Protein AF-A0A956GT92-F1 (afdb_monomer)

Mean predicted aligned error: 16.81 Å

Structure (mmCIF, N/CA/C/O backbone):
data_AF-A0A956GT92-F1
#
_entry.id   AF-A0A956GT92-F1
#
loop_
_atom_site.group_PDB
_atom_site.id
_atom_site.type_symbol
_atom_site.label_atom_id
_atom_site.label_alt_id
_atom_site.label_comp_id
_atom_site.label_asym_id
_atom_site.label_entity_id
_atom_site.label_seq_id
_atom_site.pdbx_PDB_ins_code
_atom_site.Cartn_x
_atom_site.Cartn_y
_atom_site.Cartn_z
_atom_site.occupancy
_atom_site.B_iso_or_equiv
_atom_site.auth_seq_id
_atom_site.auth_comp_id
_atom_site.auth_asym_id
_atom_site.auth_atom_id
_atom_site.pdbx_PDB_model_num
ATOM 1 N N . MET A 1 1 ? 38.260 58.188 -29.000 1.00 49.34 1 MET A N 1
ATOM 2 C CA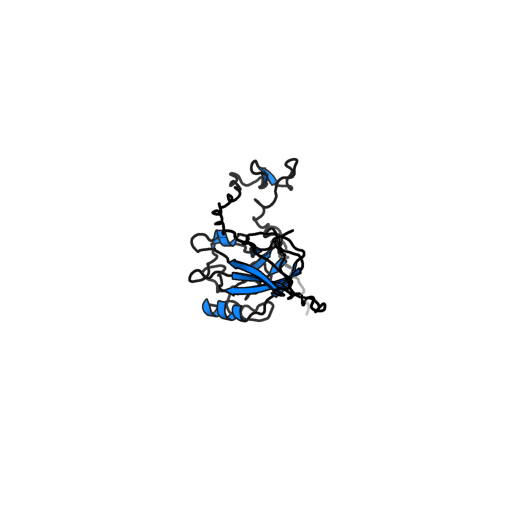 . MET A 1 1 ? 37.617 56.920 -29.405 1.00 49.34 1 MET A CA 1
ATOM 3 C C . MET A 1 1 ? 36.694 56.527 -28.249 1.00 49.34 1 MET A C 1
ATOM 5 O O . MET A 1 1 ? 37.193 55.988 -27.280 1.00 49.34 1 MET A O 1
ATOM 9 N N . ALA A 1 2 ? 35.447 57.001 -28.102 1.00 41.78 2 ALA A N 1
ATOM 10 C CA . ALA A 1 2 ? 34.285 56.899 -29.006 1.00 41.78 2 ALA A CA 1
ATOM 11 C C . ALA A 1 2 ? 34.181 55.478 -29.581 1.00 41.78 2 ALA A C 1
ATOM 13 O O . ALA A 1 2 ? 35.154 55.034 -30.171 1.00 41.78 2 ALA A O 1
ATOM 14 N N . LEU A 1 3 ? 33.099 54.709 -29.526 1.00 41.62 3 LEU A N 1
ATOM 15 C CA . LEU A 1 3 ? 31.710 54.822 -29.075 1.00 41.62 3 LEU A CA 1
ATOM 16 C C . LEU A 1 3 ? 31.140 53.446 -29.498 1.00 41.62 3 LEU A C 1
ATOM 18 O O . LEU A 1 3 ? 31.390 53.080 -30.638 1.00 41.62 3 LEU A O 1
ATOM 22 N N . LEU A 1 4 ? 30.435 52.684 -28.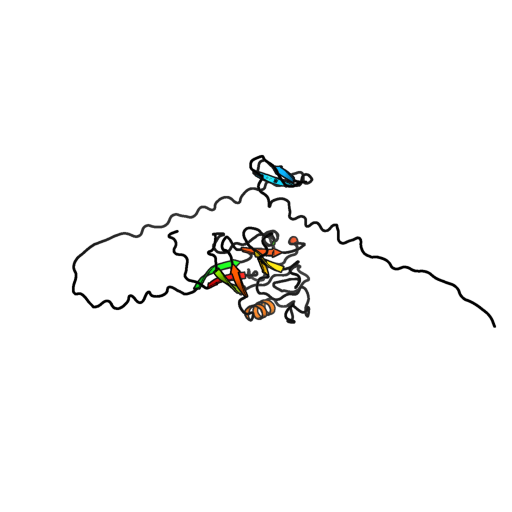656 1.00 48.94 4 LEU A N 1
ATOM 23 C CA . LEU A 1 4 ? 29.204 51.965 -29.043 1.00 48.94 4 LEU A CA 1
ATOM 24 C C . LEU A 1 4 ? 28.634 51.189 -27.844 1.00 48.94 4 LEU A C 1
ATOM 26 O O . LEU A 1 4 ? 29.134 50.152 -27.420 1.00 48.94 4 LEU A O 1
ATOM 30 N N . ARG A 1 5 ? 27.556 51.762 -27.311 1.00 53.00 5 ARG A N 1
ATOM 31 C CA . ARG A 1 5 ? 26.456 51.075 -26.633 1.00 53.00 5 ARG A CA 1
ATOM 32 C C . ARG A 1 5 ? 25.574 50.387 -27.689 1.00 53.00 5 ARG A C 1
ATOM 34 O O . ARG A 1 5 ? 25.627 50.810 -28.837 1.00 53.00 5 ARG A O 1
ATOM 41 N N . PHE A 1 6 ? 24.748 49.431 -27.256 1.00 42.53 6 PHE A N 1
ATOM 42 C CA . PHE A 1 6 ? 23.361 49.086 -27.664 1.00 42.53 6 PHE A CA 1
ATOM 43 C C . PHE A 1 6 ? 23.185 47.559 -27.508 1.00 42.53 6 PHE A C 1
ATOM 45 O O . PHE A 1 6 ? 23.895 46.789 -28.136 1.00 42.53 6 PHE A O 1
ATOM 52 N N . LEU A 1 7 ? 22.493 47.105 -26.456 1.00 46.88 7 LEU A N 1
ATOM 53 C CA . LEU A 1 7 ? 21.041 46.839 -26.371 1.00 46.88 7 LEU A CA 1
ATOM 54 C C . LEU A 1 7 ? 20.637 45.481 -26.977 1.00 46.88 7 LEU A C 1
ATOM 56 O O . LEU A 1 7 ? 20.847 45.232 -28.156 1.00 46.88 7 LEU A O 1
ATOM 60 N N . GLY A 1 8 ? 19.978 44.661 -26.158 1.00 38.28 8 GLY A N 1
ATOM 61 C CA . GLY A 1 8 ? 19.329 43.400 -26.532 1.00 38.28 8 GLY A CA 1
ATOM 62 C C . GLY A 1 8 ? 18.918 42.644 -25.264 1.00 38.28 8 GLY A C 1
ATOM 63 O O . GLY A 1 8 ? 19.676 41.818 -24.779 1.00 38.28 8 GLY A O 1
ATOM 64 N N . LEU A 1 9 ? 17.950 43.159 -24.496 1.00 42.44 9 LEU A N 1
ATOM 65 C CA . LEU A 1 9 ? 16.540 42.722 -24.505 1.00 42.44 9 LEU A CA 1
ATOM 66 C C . LEU A 1 9 ? 16.401 41.221 -24.164 1.00 42.44 9 LEU A C 1
ATOM 68 O O . LEU A 1 9 ? 16.609 40.361 -25.005 1.00 42.44 9 LEU A O 1
ATOM 72 N N . VAL A 1 10 ? 16.267 40.892 -22.876 1.00 46.81 10 VAL A N 1
ATOM 73 C CA . VAL A 1 10 ? 15.026 40.372 -22.255 1.00 46.81 10 VAL A CA 1
ATOM 74 C C . VAL A 1 10 ? 14.394 39.207 -23.023 1.00 46.81 10 VAL A C 1
ATOM 76 O O . VAL A 1 10 ? 13.657 39.402 -23.984 1.00 46.81 10 VAL A O 1
ATOM 79 N N . THR A 1 11 ? 14.565 37.994 -22.497 1.00 44.22 11 THR A N 1
ATOM 80 C CA . THR A 1 11 ? 13.515 36.967 -22.548 1.00 44.22 11 THR A CA 1
ATOM 81 C C . THR A 1 11 ? 13.597 36.125 -21.276 1.00 44.22 11 THR A C 1
ATOM 83 O O . THR A 1 11 ? 14.260 35.096 -21.219 1.00 44.22 11 THR A O 1
ATOM 86 N N . VAL A 1 12 ? 12.954 36.609 -20.211 1.00 42.12 12 VAL A N 1
ATOM 87 C CA . VAL A 1 12 ? 12.554 35.759 -19.085 1.00 42.12 12 VAL A CA 1
ATOM 88 C C . VAL A 1 12 ? 11.320 35.009 -19.575 1.00 42.12 12 VAL A C 1
ATOM 90 O O . VAL A 1 12 ? 10.230 35.575 -19.622 1.00 42.12 12 VAL A O 1
ATOM 93 N N . VAL A 1 13 ? 11.501 33.771 -20.033 1.00 42.59 13 VAL A N 1
ATOM 94 C CA . VAL A 1 13 ? 10.374 32.885 -20.335 1.00 42.59 13 VAL A CA 1
ATOM 95 C C . VAL A 1 13 ? 9.838 32.389 -18.999 1.00 42.59 13 VAL A C 1
ATOM 97 O O . VAL A 1 13 ? 10.418 31.519 -18.356 1.00 42.59 13 VAL A O 1
ATOM 100 N N . VAL A 1 14 ? 8.741 33.002 -18.566 1.00 42.03 14 VAL A N 1
ATOM 101 C CA . VAL A 1 14 ? 7.890 32.505 -17.489 1.00 42.03 14 VAL A CA 1
ATOM 102 C C . VAL A 1 14 ? 7.237 31.217 -17.994 1.00 42.03 14 VAL A C 1
ATOM 104 O O . VAL A 1 14 ? 6.245 31.258 -18.714 1.00 42.03 14 VAL A O 1
ATOM 107 N N . VAL A 1 15 ? 7.813 30.064 -17.652 1.00 41.41 15 VAL A N 1
ATOM 108 C CA . VAL A 1 15 ? 7.138 28.763 -17.775 1.00 41.41 15 VAL A CA 1
ATOM 109 C C . VAL A 1 15 ? 6.309 28.572 -16.506 1.00 41.41 15 VAL A C 1
ATOM 111 O O . VAL A 1 15 ? 6.694 27.861 -15.588 1.00 41.41 15 VAL A O 1
ATOM 114 N N . ALA A 1 16 ? 5.196 29.295 -16.422 1.00 43.09 16 ALA A N 1
ATOM 115 C CA . ALA A 1 16 ? 4.186 29.131 -15.382 1.00 43.09 16 ALA A CA 1
ATOM 116 C C . ALA A 1 16 ? 2.810 29.132 -16.058 1.00 43.09 16 ALA A C 1
ATOM 118 O O . ALA A 1 16 ? 2.103 30.131 -16.023 1.00 43.09 16 ALA A O 1
ATOM 119 N N . ALA A 1 17 ? 2.494 28.051 -16.780 1.00 43.28 17 ALA A N 1
ATOM 120 C CA . ALA A 1 17 ? 1.166 27.830 -17.367 1.00 43.28 17 ALA A CA 1
ATOM 121 C C . ALA A 1 17 ? 0.933 26.364 -17.795 1.00 43.28 17 ALA A C 1
ATOM 123 O O . ALA A 1 17 ? 0.349 26.116 -18.847 1.00 43.28 17 ALA A O 1
ATOM 124 N N . ALA A 1 18 ? 1.420 25.380 -17.028 1.00 40.19 18 ALA A N 1
ATOM 125 C CA . ALA A 1 18 ? 1.150 23.964 -17.324 1.00 40.19 18 ALA A CA 1
ATOM 126 C C . ALA A 1 18 ? 0.836 23.090 -16.094 1.00 40.19 18 ALA A C 1
ATOM 128 O O . ALA A 1 18 ? 0.723 21.880 -16.245 1.00 40.19 18 ALA A O 1
ATOM 129 N N . CYS A 1 19 ? 0.651 23.673 -14.902 1.00 37.44 19 CYS A N 1
ATOM 130 C CA . CYS A 1 19 ? 0.293 22.909 -13.697 1.00 37.44 19 CYS A CA 1
ATOM 131 C C . CYS A 1 19 ? -1.205 22.943 -13.338 1.00 37.44 19 CYS A C 1
ATOM 133 O O . CYS A 1 19 ? -1.583 22.309 -12.364 1.00 37.44 19 CYS A O 1
ATOM 135 N N . ASP A 1 20 ? -2.063 23.615 -14.115 1.00 34.94 20 ASP A N 1
ATOM 136 C CA . ASP A 1 20 ? -3.480 23.815 -13.747 1.00 34.94 20 ASP A CA 1
ATOM 137 C C . ASP A 1 20 ? -4.467 22.848 -14.433 1.00 34.94 20 ASP A C 1
ATOM 139 O O . ASP A 1 20 ? -5.668 23.100 -14.423 1.00 34.94 20 ASP A O 1
ATOM 143 N N . ARG A 1 21 ? -4.008 21.764 -15.082 1.00 38.72 21 ARG A N 1
ATOM 144 C CA . ARG A 1 21 ? -4.911 20.827 -15.798 1.00 38.72 21 ARG A CA 1
ATOM 145 C C . ARG A 1 21 ? -4.549 19.341 -15.717 1.00 38.72 21 ARG A C 1
ATOM 147 O O . ARG A 1 21 ? -4.897 18.581 -16.614 1.00 38.72 21 ARG A O 1
ATOM 154 N N . LEU A 1 22 ? -3.879 18.908 -14.654 1.00 37.25 22 LEU A N 1
ATOM 155 C CA . LEU A 1 22 ? -4.016 17.515 -14.221 1.00 37.25 22 LEU A CA 1
ATOM 156 C C . LEU A 1 22 ? -5.032 17.488 -13.081 1.00 37.25 22 LEU A C 1
ATOM 158 O O . LEU A 1 22 ? -4.670 17.401 -11.912 1.00 37.25 22 LEU A O 1
ATOM 162 N N . GLU A 1 23 ? -6.309 17.620 -13.429 1.00 40.50 23 GLU A N 1
ATOM 163 C CA . GLU A 1 23 ? -7.370 17.136 -12.551 1.00 40.50 23 GLU A CA 1
ATOM 164 C C . GLU A 1 23 ? -7.332 15.602 -12.641 1.00 40.50 23 GLU A C 1
ATOM 166 O O . GLU A 1 23 ? -7.471 15.059 -13.741 1.00 40.50 23 GLU A O 1
ATOM 171 N N . PRO A 1 24 ? -7.042 14.880 -11.546 1.00 39.06 24 PRO A N 1
ATOM 172 C CA . PRO A 1 24 ? -7.040 13.426 -11.572 1.00 39.06 24 PRO A CA 1
ATOM 173 C C . PRO A 1 24 ? -8.446 12.917 -11.913 1.00 39.06 24 PRO A C 1
ATOM 175 O O . PRO A 1 24 ? -9.420 13.256 -11.245 1.00 39.06 24 PRO A O 1
ATOM 178 N N . SER A 1 25 ? -8.550 12.059 -12.926 1.00 39.66 25 SER A N 1
ATOM 179 C CA . SER A 1 25 ? -9.796 11.466 -13.436 1.00 39.66 25 SER A CA 1
ATOM 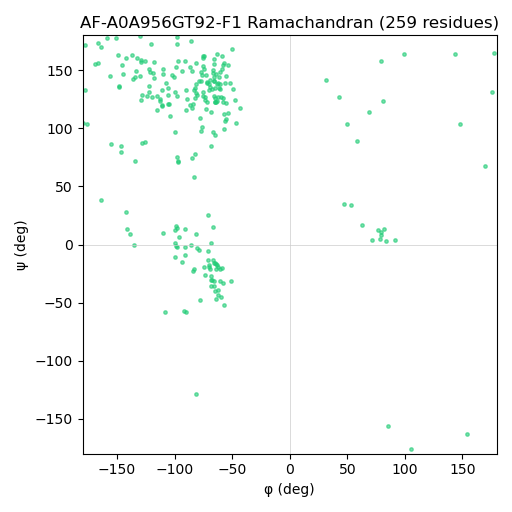180 C C . SER A 1 25 ? -10.433 10.420 -12.501 1.00 39.66 25 SER A C 1
ATOM 182 O O . SER A 1 25 ? -11.143 9.532 -12.957 1.00 39.66 25 SER A O 1
ATOM 184 N N . TYR A 1 26 ? -10.191 10.485 -11.188 1.00 46.38 26 TYR A N 1
ATOM 185 C CA . TYR A 1 26 ? -10.632 9.469 -10.219 1.00 46.38 26 TYR A CA 1
ATOM 186 C C . TYR A 1 26 ? -11.914 9.839 -9.454 1.00 46.38 26 TYR A C 1
ATOM 188 O O . TYR A 1 26 ? -12.226 9.227 -8.435 1.00 46.38 26 TYR A O 1
ATOM 196 N N . HIS A 1 27 ? -12.681 10.825 -9.924 1.00 45.53 27 HIS A N 1
ATOM 197 C CA . HIS A 1 27 ? -13.848 11.331 -9.194 1.00 45.53 27 HIS A CA 1
ATOM 198 C C . HIS A 1 27 ? -15.193 10.653 -9.510 1.00 45.53 27 HIS A C 1
ATOM 200 O O . HIS A 1 27 ? -16.188 10.993 -8.876 1.00 45.53 27 HIS A O 1
ATOM 206 N N . ALA A 1 28 ? -15.266 9.693 -10.433 1.00 50.50 28 ALA A N 1
ATOM 207 C CA . ALA A 1 28 ? -16.562 9.275 -10.974 1.00 50.50 28 ALA A CA 1
ATOM 208 C C . ALA A 1 28 ? -17.488 8.500 -10.006 1.00 50.50 28 ALA A C 1
ATOM 210 O O . ALA A 1 28 ? -18.677 8.422 -10.291 1.00 50.50 28 ALA A O 1
ATOM 211 N N . CYS A 1 29 ? -16.997 7.938 -8.884 1.00 54.47 29 CYS A N 1
ATOM 212 C CA . CYS A 1 29 ? -17.795 6.960 -8.113 1.00 54.47 29 CYS A CA 1
ATOM 213 C C . CYS A 1 29 ? -17.702 7.044 -6.574 1.00 54.47 29 CYS A C 1
ATOM 215 O O . CYS A 1 29 ? -18.087 6.095 -5.894 1.00 54.47 29 CYS A O 1
ATOM 217 N N . ALA A 1 30 ? -17.160 8.116 -5.984 1.00 58.25 30 ALA A N 1
ATOM 218 C CA . ALA A 1 30 ? -16.866 8.133 -4.538 1.00 58.25 30 ALA A CA 1
ATOM 219 C C . ALA A 1 30 ? -17.973 8.735 -3.649 1.00 58.25 30 ALA A C 1
ATOM 221 O O . ALA A 1 30 ? -17.930 8.570 -2.430 1.00 58.25 30 ALA A O 1
ATOM 222 N N . VAL A 1 31 ? -18.947 9.453 -4.221 1.00 74.50 31 VAL A N 1
ATOM 223 C CA . VAL A 1 31 ? -19.913 10.248 -3.444 1.00 74.50 31 VAL A CA 1
ATOM 224 C C . VAL A 1 31 ? -21.323 9.699 -3.626 1.00 74.50 31 VAL A C 1
ATOM 226 O O . VAL A 1 31 ? -21.869 9.718 -4.728 1.00 74.50 31 VAL A O 1
ATOM 229 N N . ALA A 1 32 ? -21.912 9.208 -2.534 1.00 80.81 32 ALA A N 1
ATOM 230 C CA . ALA A 1 32 ? -23.329 8.865 -2.486 1.00 80.81 32 ALA A CA 1
ATOM 231 C C . ALA A 1 32 ? -24.178 10.133 -2.626 1.00 80.81 32 ALA A C 1
ATOM 233 O O . ALA A 1 32 ? -23.816 11.192 -2.103 1.00 80.81 32 ALA A O 1
ATOM 234 N N . CYS A 1 33 ? -25.320 10.025 -3.297 1.00 85.50 33 CYS A N 1
ATOM 235 C CA . CYS A 1 33 ? -26.233 11.150 -3.417 1.00 85.50 33 CYS A CA 1
ATOM 236 C C . CYS A 1 33 ? -26.733 11.601 -2.042 1.00 85.50 33 CYS A C 1
ATOM 238 O O . CYS A 1 33 ? -27.007 10.785 -1.155 1.00 85.50 33 CYS A O 1
ATOM 240 N N . ALA A 1 34 ? -26.913 12.910 -1.874 1.00 83.81 34 ALA A N 1
ATOM 241 C CA . ALA A 1 34 ? -27.637 13.426 -0.723 1.00 83.81 34 ALA A CA 1
ATOM 242 C C . ALA A 1 34 ? -29.103 12.947 -0.741 1.00 83.81 34 ALA A C 1
ATOM 244 O O . ALA A 1 34 ? -29.624 12.495 -1.761 1.00 83.81 34 ALA A O 1
ATOM 245 N N . ALA A 1 35 ? -29.794 13.059 0.397 1.00 82.69 35 ALA A N 1
ATOM 246 C CA . ALA A 1 35 ? -31.173 12.578 0.547 1.00 82.69 35 ALA A CA 1
ATOM 247 C C . ALA A 1 35 ? -32.183 13.250 -0.410 1.00 82.69 35 ALA A C 1
ATOM 249 O O . ALA A 1 35 ? -33.254 12.703 -0.662 1.00 82.69 35 ALA A O 1
ATOM 250 N N . ASP A 1 36 ? -31.853 14.428 -0.934 1.00 87.56 36 ASP A N 1
ATOM 251 C CA . ASP A 1 36 ? -32.606 15.178 -1.942 1.00 87.56 36 ASP A CA 1
ATOM 252 C C . ASP A 1 36 ? -32.102 14.947 -3.381 1.00 87.56 36 ASP A C 1
ATOM 254 O O . ASP A 1 36 ? -32.583 15.590 -4.313 1.00 87.56 36 ASP A O 1
ATOM 258 N N . GLY A 1 37 ? -31.153 14.027 -3.575 1.00 85.69 37 GLY A N 1
ATOM 259 C CA . GLY A 1 37 ? -30.520 13.741 -4.862 1.00 85.69 37 GLY A CA 1
ATOM 260 C C . GLY A 1 37 ? -29.431 14.741 -5.258 1.00 85.69 37 GLY A C 1
ATOM 261 O O . GLY A 1 37 ? -28.996 14.726 -6.409 1.00 85.69 37 GLY A O 1
ATOM 262 N N . ALA A 1 38 ? -28.996 15.622 -4.349 1.00 85.62 38 ALA A N 1
ATOM 263 C CA . ALA A 1 38 ? -27.941 16.583 -4.646 1.00 85.62 38 ALA A CA 1
ATOM 264 C C . ALA A 1 38 ? -26.555 15.920 -4.726 1.00 85.62 38 ALA A C 1
ATOM 266 O O . ALA A 1 38 ? -26.234 14.994 -3.976 1.00 85.62 38 ALA A O 1
ATOM 267 N N . CYS A 1 39 ? -25.730 16.457 -5.622 1.00 84.06 39 CYS A N 1
ATOM 268 C CA . CYS A 1 39 ? -24.334 16.096 -5.836 1.00 84.06 39 CYS A CA 1
ATOM 269 C C . CYS A 1 39 ? -23.478 17.372 -5.907 1.00 84.06 39 CYS A C 1
ATOM 271 O O . CYS A 1 39 ? -24.031 18.451 -6.141 1.00 84.06 39 CYS A O 1
ATOM 273 N N . PRO A 1 40 ? -22.149 17.281 -5.706 1.00 82.06 40 PRO A N 1
ATOM 274 C CA . PRO A 1 40 ? -21.235 18.386 -5.985 1.00 82.06 40 PRO A CA 1
ATOM 275 C C . PRO A 1 40 ? -21.387 18.911 -7.419 1.00 82.06 40 PRO A C 1
ATOM 277 O O . PRO A 1 40 ? -21.790 18.170 -8.318 1.00 82.06 40 PRO A O 1
ATOM 280 N N . ASP A 1 41 ? -21.040 20.181 -7.635 1.00 74.88 41 ASP A N 1
ATOM 281 C CA . ASP A 1 41 ? -21.077 20.799 -8.963 1.00 74.88 41 ASP A CA 1
ATOM 282 C C . ASP A 1 41 ? -20.300 19.943 -9.983 1.00 74.88 41 ASP A C 1
ATOM 284 O O . ASP A 1 41 ? -19.221 19.446 -9.666 1.00 74.88 41 ASP A O 1
ATOM 288 N N . GLN A 1 42 ? -20.842 19.810 -11.203 1.00 73.00 42 GLN A N 1
ATOM 289 C CA . GLN A 1 42 ? -20.360 18.942 -12.304 1.00 73.00 42 GLN A CA 1
ATOM 290 C C . GLN A 1 42 ? -20.716 17.446 -12.192 1.00 73.00 42 GLN A C 1
ATOM 292 O O . GLN A 1 42 ? -20.329 16.660 -13.059 1.00 73.00 42 GLN A O 1
ATOM 297 N N . TYR A 1 43 ? -21.502 17.053 -11.183 1.00 77.56 43 TYR A N 1
ATOM 298 C CA . TYR A 1 43 ? -21.989 15.682 -11.024 1.00 77.56 43 TYR A CA 1
ATOM 299 C C . TYR A 1 43 ? -23.519 15.618 -10.984 1.00 77.56 43 TYR A C 1
ATOM 301 O O . TYR A 1 43 ? -24.197 16.536 -10.519 1.00 77.56 43 TYR A O 1
ATOM 309 N N . ARG A 1 44 ? -24.077 14.491 -11.429 1.00 84.06 44 ARG A N 1
ATOM 310 C CA . ARG A 1 44 ? -25.502 14.159 -11.326 1.00 84.06 44 ARG A CA 1
ATOM 311 C C . ARG A 1 44 ? -25.704 12.863 -10.572 1.00 84.06 44 ARG A C 1
ATOM 313 O O . ARG A 1 44 ? -25.026 11.875 -10.836 1.00 84.06 44 ARG A O 1
ATOM 320 N N . CYS A 1 45 ? -26.688 12.867 -9.681 1.00 83.56 45 CYS A N 1
ATOM 321 C CA . CYS A 1 45 ? -27.140 11.645 -9.040 1.00 83.56 45 CYS A CA 1
ATOM 322 C C . CYS A 1 45 ? -27.749 10.711 -10.092 1.00 83.56 45 CYS A C 1
ATOM 324 O O . CYS A 1 45 ? -28.634 11.125 -10.846 1.00 83.56 45 CYS A O 1
ATOM 326 N N . SER A 1 46 ? -27.255 9.479 -10.150 1.00 82.69 46 SER A N 1
ATOM 327 C CA . SER A 1 46 ? -27.781 8.417 -11.007 1.00 82.69 46 SER A CA 1
ATOM 328 C C . SER A 1 46 ? -28.713 7.491 -10.221 1.00 82.69 46 SER A C 1
ATOM 330 O O . SER A 1 46 ? -28.828 7.573 -8.996 1.00 82.69 46 SER A O 1
ATOM 332 N N . ASP A 1 47 ? -29.378 6.582 -10.932 1.00 80.88 47 ASP A N 1
ATOM 333 C CA . ASP A 1 47 ? -30.333 5.623 -10.366 1.00 80.88 47 ASP A CA 1
ATOM 334 C C . ASP A 1 47 ? -29.672 4.600 -9.420 1.00 80.88 47 ASP A C 1
ATOM 336 O O . ASP A 1 47 ? -30.364 3.934 -8.649 1.00 80.88 47 ASP A O 1
ATOM 340 N N . ASP A 1 48 ? -28.341 4.474 -9.455 1.00 75.19 48 ASP A N 1
ATOM 341 C CA . ASP A 1 48 ? -27.563 3.641 -8.530 1.00 75.19 48 ASP A CA 1
ATOM 342 C C . ASP A 1 48 ? -27.303 4.310 -7.167 1.00 75.19 48 ASP A C 1
ATOM 344 O O . ASP A 1 48 ? -26.755 3.674 -6.268 1.00 75.19 48 ASP A O 1
ATOM 348 N N . GLY A 1 49 ? -27.746 5.558 -6.981 1.00 82.00 49 GLY A N 1
ATOM 349 C CA . GLY A 1 49 ? -27.600 6.295 -5.726 1.00 82.00 49 GLY A CA 1
ATOM 350 C C . GLY A 1 49 ? -26.234 6.957 -5.542 1.00 82.00 49 GLY A C 1
ATOM 351 O O . GLY A 1 49 ? -25.933 7.419 -4.438 1.00 82.00 49 GLY A O 1
ATOM 352 N N . PHE A 1 50 ? -25.427 7.043 -6.604 1.00 82.62 50 PHE A N 1
ATOM 353 C CA . PHE A 1 50 ? -24.126 7.711 -6.601 1.00 82.62 50 PHE A CA 1
AT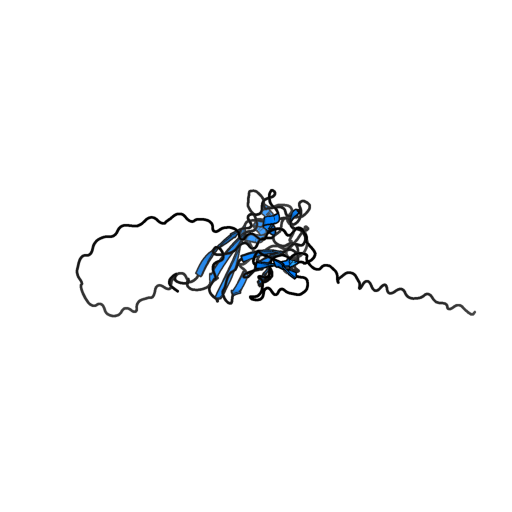OM 354 C C . PHE A 1 50 ? -24.081 8.891 -7.581 1.00 82.62 50 PHE A C 1
ATOM 356 O O . PHE A 1 50 ? -24.880 8.993 -8.513 1.00 82.62 50 PHE A O 1
ATOM 363 N N . CYS A 1 51 ? -23.162 9.822 -7.332 1.00 82.69 51 CYS A N 1
ATOM 364 C CA . CYS A 1 51 ? -22.926 11.004 -8.154 1.00 82.69 51 CYS A CA 1
ATOM 365 C C . CYS A 1 51 ? -21.945 10.697 -9.295 1.00 82.69 51 CYS A C 1
ATOM 367 O O . CYS A 1 51 ? -20.794 10.368 -9.025 1.00 82.69 51 CYS A O 1
ATOM 369 N N . HIS A 1 52 ? -22.374 10.876 -10.548 1.00 80.12 52 HIS A N 1
ATOM 370 C CA . HIS A 1 52 ? -21.580 10.635 -11.764 1.00 80.12 52 HIS A CA 1
ATOM 371 C C . HIS A 1 52 ? -21.240 11.948 -12.464 1.00 80.12 52 HIS A C 1
ATOM 373 O O . HIS A 1 52 ? -22.054 12.870 -12.449 1.00 80.12 52 HIS A O 1
ATOM 379 N N . ALA A 1 53 ? -20.070 12.038 -13.097 1.00 76.19 53 ALA A N 1
ATOM 380 C CA . ALA A 1 53 ? -19.695 13.220 -13.875 1.00 76.19 53 ALA A CA 1
ATOM 381 C C . ALA A 1 53 ? -20.660 13.419 -15.062 1.00 76.19 53 ALA A C 1
ATOM 383 O O . ALA A 1 53 ? -21.029 12.455 -15.733 1.00 76.19 53 ALA A O 1
ATOM 384 N N . GLU A 1 54 ? -21.070 14.663 -15.336 1.00 68.56 54 GLU A N 1
ATOM 385 C CA . GLU A 1 54 ? -22.051 14.973 -16.397 1.00 68.56 54 GLU A CA 1
ATOM 386 C C . GLU A 1 54 ? -21.583 14.590 -17.819 1.00 68.56 54 GLU A C 1
ATOM 388 O O . GLU A 1 54 ? -22.413 14.420 -18.718 1.00 68.56 54 GLU A O 1
ATOM 393 N N . ASP A 1 55 ? -20.272 14.420 -18.011 1.00 65.56 55 ASP A N 1
ATOM 394 C CA . ASP A 1 55 ? -19.627 14.376 -19.326 1.00 65.56 55 ASP A CA 1
ATOM 395 C C . ASP A 1 55 ? -19.331 12.949 -19.833 1.00 65.56 55 ASP A C 1
ATOM 397 O O . ASP A 1 55 ? -18.993 12.765 -21.006 1.00 65.56 55 ASP A O 1
ATOM 401 N N . GLU A 1 56 ? -19.475 11.922 -18.988 1.00 54.97 56 GLU A N 1
ATOM 402 C CA . GLU A 1 56 ? -19.220 10.523 -19.351 1.00 54.97 56 GLU A CA 1
ATOM 403 C C . GLU A 1 56 ? -20.528 9.789 -19.669 1.00 54.97 56 GLU A C 1
ATOM 405 O O . GLU A 1 56 ? -21.235 9.284 -18.799 1.00 54.97 56 GLU A O 1
ATOM 410 N N . TYR A 1 57 ? -20.852 9.705 -20.962 1.00 38.69 57 TYR A N 1
ATOM 411 C CA . TYR A 1 57 ? -21.898 8.814 -21.464 1.00 38.69 57 TYR A CA 1
ATOM 412 C C . TYR A 1 57 ? -21.324 7.842 -22.508 1.00 38.69 57 TYR A C 1
ATOM 414 O O . TYR A 1 57 ? -20.682 8.292 -23.462 1.00 38.69 57 TYR A O 1
ATOM 422 N N . PRO A 1 58 ? -21.598 6.525 -22.403 1.00 49.38 58 PRO A N 1
ATOM 423 C CA . PRO A 1 58 ? -22.485 5.879 -21.433 1.00 49.38 58 PRO A CA 1
ATOM 424 C C . PRO A 1 58 ? -21.828 5.636 -20.064 1.00 49.38 58 PRO A C 1
ATOM 426 O O . PRO A 1 58 ? -20.696 5.168 -19.985 1.00 49.38 58 PRO A O 1
ATOM 429 N N . VAL A 1 59 ? -22.593 5.902 -19.004 1.00 54.03 59 VAL A N 1
ATOM 430 C CA . VAL A 1 59 ? -22.226 5.665 -17.600 1.00 54.03 59 VAL A CA 1
ATOM 431 C C . VAL A 1 59 ? -22.021 4.169 -17.344 1.00 54.03 59 VAL A C 1
ATOM 433 O O . VAL A 1 59 ? -22.919 3.359 -17.594 1.00 54.03 59 VAL A O 1
ATOM 436 N N . ALA A 1 60 ? -20.847 3.785 -16.843 1.00 54.25 60 ALA A N 1
ATOM 437 C CA . ALA A 1 60 ? -20.626 2.441 -16.323 1.00 54.25 60 ALA A CA 1
ATOM 438 C C . ALA A 1 60 ? -21.382 2.296 -14.989 1.00 54.25 60 ALA A C 1
ATOM 440 O O . ALA A 1 60 ? -21.177 3.073 -14.063 1.00 54.25 60 ALA A O 1
ATOM 441 N N . SER A 1 61 ? -22.288 1.316 -14.902 1.00 53.16 61 SER A N 1
ATOM 442 C CA . SER A 1 61 ? -23.065 1.033 -13.688 1.00 53.16 61 SER A CA 1
ATOM 443 C C . SER A 1 61 ? -22.139 0.740 -12.505 1.00 53.16 61 SER A C 1
ATOM 445 O O . SER A 1 61 ? -21.345 -0.202 -12.552 1.00 53.16 61 SER A O 1
ATOM 447 N N . CYS A 1 62 ? -22.284 1.514 -11.428 1.00 55.06 62 CYS A N 1
ATOM 448 C CA . CYS A 1 62 ? -21.622 1.256 -10.157 1.00 55.06 62 CYS A CA 1
ATOM 449 C C . CYS A 1 62 ? -22.439 0.217 -9.381 1.00 55.06 62 CYS A C 1
ATOM 451 O O . CYS A 1 62 ? -23.230 0.542 -8.500 1.00 55.06 62 CYS A O 1
ATOM 453 N N . ALA A 1 63 ? -22.314 -1.057 -9.754 1.00 45.81 63 ALA A N 1
ATOM 454 C CA . ALA A 1 63 ? -22.944 -2.133 -9.000 1.00 45.81 63 ALA A CA 1
ATOM 455 C C . ALA A 1 63 ? -22.150 -2.385 -7.702 1.00 45.81 63 ALA A C 1
ATOM 457 O O . ALA A 1 63 ? -20.938 -2.608 -7.779 1.00 45.81 63 ALA A O 1
ATOM 458 N N . PRO A 1 64 ? -22.785 -2.401 -6.515 1.00 43.53 64 PRO A N 1
ATOM 459 C CA . PRO A 1 64 ? -22.124 -2.904 -5.319 1.00 43.53 64 PRO A CA 1
ATOM 460 C C . PRO A 1 64 ? -21.754 -4.376 -5.541 1.00 43.53 64 PRO A C 1
ATOM 462 O O . PRO A 1 64 ? -22.570 -5.161 -6.034 1.00 43.53 64 PRO A O 1
ATOM 465 N N . ALA A 1 65 ? -20.524 -4.756 -5.186 1.00 45.25 65 ALA A N 1
ATOM 466 C CA . ALA A 1 65 ? -20.130 -6.159 -5.138 1.00 45.25 65 ALA A CA 1
ATOM 467 C C . ALA A 1 65 ? -21.116 -6.903 -4.221 1.00 45.25 65 ALA A C 1
ATOM 469 O O . ALA A 1 65 ? -21.331 -6.502 -3.075 1.00 45.25 65 ALA A O 1
ATOM 470 N N . GLY A 1 66 ? -21.792 -7.921 -4.759 1.00 33.56 66 GLY A N 1
ATOM 471 C CA . GLY A 1 66 ? -22.823 -8.661 -4.033 1.00 33.56 66 GLY A CA 1
ATOM 472 C C . GLY A 1 66 ? -22.275 -9.293 -2.745 1.00 33.56 66 GLY A C 1
ATOM 473 O O . GLY A 1 66 ? -21.090 -9.619 -2.689 1.00 33.56 66 GLY A O 1
ATOM 474 N N . PRO A 1 67 ? -23.111 -9.474 -1.707 1.00 36.97 67 PRO A N 1
ATOM 475 C CA . PRO A 1 67 ? -22.673 -10.098 -0.466 1.00 36.97 67 PRO A CA 1
ATOM 476 C C . PRO A 1 67 ? -22.290 -11.559 -0.722 1.00 36.97 67 PRO A C 1
ATOM 478 O O . PRO A 1 67 ? -23.105 -12.346 -1.208 1.00 36.97 67 PRO A O 1
ATOM 481 N N . ASP A 1 68 ? -21.048 -11.909 -0.392 1.00 37.31 68 ASP A N 1
ATOM 482 C CA . ASP A 1 68 ? -20.543 -13.273 -0.503 1.00 37.31 68 ASP A CA 1
ATOM 483 C C . ASP A 1 68 ? -21.156 -1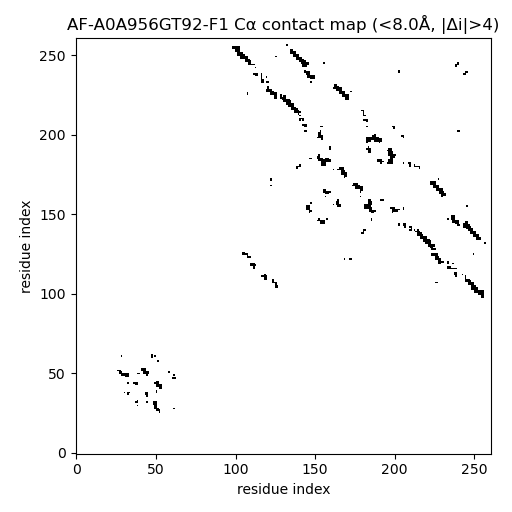4.136 0.613 1.00 37.31 68 ASP A C 1
ATOM 485 O O . ASP A 1 68 ? -21.148 -13.776 1.794 1.00 37.31 68 ASP A O 1
ATOM 489 N N . ALA A 1 69 ? -21.762 -15.258 0.228 1.00 36.03 69 ALA A N 1
ATOM 490 C CA . ALA A 1 69 ? -22.495 -16.133 1.131 1.00 36.03 69 ALA A CA 1
ATOM 491 C C . ALA A 1 69 ? -21.527 -17.001 1.953 1.00 36.03 69 ALA A C 1
ATOM 493 O O . ALA A 1 69 ? -20.924 -17.939 1.429 1.00 36.03 69 ALA A O 1
ATOM 494 N N . ALA A 1 70 ? -21.407 -16.727 3.253 1.00 38.78 70 ALA A N 1
ATOM 495 C CA . ALA A 1 70 ? -20.702 -17.604 4.186 1.00 38.78 70 ALA A CA 1
ATOM 496 C C . ALA A 1 70 ? -21.512 -18.895 4.464 1.00 38.78 70 ALA A C 1
ATOM 498 O O . ALA A 1 70 ? -22.739 -18.827 4.599 1.00 38.78 70 ALA A O 1
ATOM 499 N N . PRO A 1 71 ? -20.873 -20.079 4.561 1.00 38.00 71 PRO A N 1
ATOM 500 C CA . PRO A 1 71 ? -21.544 -21.309 4.979 1.00 38.00 71 PRO A CA 1
ATOM 501 C C . PRO A 1 71 ? -21.798 -21.324 6.503 1.00 38.00 71 PRO A C 1
ATOM 503 O O . PRO A 1 71 ? -21.054 -20.684 7.242 1.00 38.00 71 PRO A O 1
ATOM 506 N N . PRO A 1 72 ? -22.828 -22.048 6.987 1.00 42.25 72 PRO A N 1
ATOM 507 C CA . PRO A 1 72 ? -23.220 -22.037 8.395 1.00 42.25 72 PRO A CA 1
ATOM 508 C C . PRO A 1 72 ? -22.291 -22.882 9.280 1.00 42.25 72 PRO A C 1
ATOM 510 O O . PRO A 1 72 ? -21.885 -23.984 8.900 1.00 42.25 72 PRO A O 1
ATOM 513 N N . ASP A 1 73 ? -22.016 -22.365 10.478 1.00 40.44 73 ASP A N 1
ATOM 514 C CA . ASP A 1 73 ? -21.219 -23.007 11.523 1.00 40.44 73 ASP A CA 1
ATOM 515 C C . ASP A 1 73 ? -21.888 -24.273 12.083 1.00 40.44 73 ASP A C 1
ATOM 517 O O . ASP A 1 73 ? -23.103 -24.337 12.281 1.00 40.44 73 ASP A O 1
ATOM 521 N N . ALA A 1 74 ? -21.068 -25.292 12.351 1.00 39.09 74 ALA A N 1
ATOM 522 C CA . ALA A 1 74 ? -21.485 -26.547 12.962 1.00 39.09 74 ALA A CA 1
ATOM 523 C C . ALA A 1 74 ? -21.615 -26.407 14.490 1.00 39.09 74 ALA A C 1
ATOM 525 O O . ALA A 1 74 ? -20.689 -25.965 15.170 1.00 39.09 74 ALA A O 1
ATOM 526 N N . GLU A 1 75 ? -22.764 -26.832 15.014 1.00 47.00 75 GLU A N 1
ATOM 527 C CA . GLU A 1 75 ? -23.088 -26.900 16.440 1.00 47.00 75 GLU A CA 1
ATOM 528 C C . GLU A 1 75 ? -22.144 -27.857 17.190 1.00 47.00 75 GLU A C 1
ATOM 530 O O . GLU A 1 75 ? -21.896 -28.981 16.746 1.00 47.00 75 GLU A O 1
ATOM 535 N N . VAL A 1 76 ? -21.642 -27.431 18.356 1.00 47.25 76 VAL A N 1
ATOM 536 C CA . VAL A 1 76 ? -20.937 -28.308 19.302 1.00 47.25 76 VAL A CA 1
ATOM 537 C C . VAL A 1 76 ? -21.853 -28.606 20.486 1.00 47.25 76 VAL A C 1
ATOM 539 O O . VAL A 1 76 ? -22.313 -27.704 21.186 1.00 47.25 76 VAL A O 1
ATOM 542 N N . ASP A 1 77 ? -22.097 -29.903 20.663 1.00 40.72 77 ASP A N 1
ATOM 543 C CA . ASP A 1 77 ? -22.960 -30.539 21.653 1.00 40.72 77 ASP A CA 1
ATOM 544 C C . ASP A 1 77 ? -22.652 -30.184 23.117 1.00 40.72 77 ASP A C 1
ATOM 546 O O . ASP A 1 77 ? -21.506 -30.073 23.559 1.00 40.72 77 ASP A O 1
ATOM 550 N N . ALA A 1 78 ? -23.735 -30.115 23.890 1.00 46.84 78 ALA A N 1
ATOM 551 C CA . ALA A 1 78 ? -23.765 -29.953 25.336 1.00 46.84 78 ALA A CA 1
ATOM 552 C C . ALA A 1 78 ? -23.673 -31.293 26.099 1.00 46.84 78 ALA A C 1
ATOM 554 O O . ALA A 1 78 ? -24.184 -32.305 25.622 1.00 46.84 78 ALA A O 1
ATOM 555 N N . ALA A 1 79 ? -23.132 -31.241 27.334 1.00 42.97 79 ALA A N 1
ATOM 556 C CA . ALA A 1 79 ? -23.586 -31.900 28.592 1.00 42.97 79 ALA A CA 1
ATOM 557 C C . ALA A 1 79 ? -22.410 -32.382 29.489 1.00 42.97 79 ALA A C 1
ATOM 559 O O . ALA A 1 79 ? -21.322 -32.601 28.959 1.00 42.97 79 ALA A O 1
ATOM 560 N N . PRO A 1 80 ? -22.596 -32.702 30.801 1.00 50.75 80 PRO A N 1
ATOM 561 C CA . PRO A 1 80 ? -23.692 -32.417 31.757 1.00 50.75 80 PRO A CA 1
ATOM 562 C C . PRO A 1 80 ? -23.207 -31.816 33.121 1.00 50.75 80 PRO A C 1
ATOM 564 O O . PRO A 1 80 ? -22.005 -31.660 33.337 1.00 50.75 80 PRO A O 1
ATOM 567 N N . PRO A 1 81 ? -24.117 -31.505 34.081 1.00 61.72 81 PRO A N 1
ATOM 568 C CA . PRO A 1 81 ? -23.781 -30.885 35.369 1.00 61.72 81 PRO A CA 1
ATOM 569 C C . PRO A 1 81 ? -23.561 -31.899 36.510 1.00 61.72 81 PRO A C 1
ATOM 571 O O . PRO A 1 81 ? -24.231 -32.930 36.577 1.00 61.72 81 PRO A O 1
ATOM 574 N N . GLY A 1 82 ? -22.698 -31.561 37.477 1.00 39.56 82 GLY A N 1
ATOM 575 C CA . GLY A 1 82 ? -22.578 -32.321 38.728 1.00 39.56 82 GLY A CA 1
ATOM 576 C C . GLY A 1 82 ? -21.603 -31.740 39.763 1.00 39.56 82 GLY A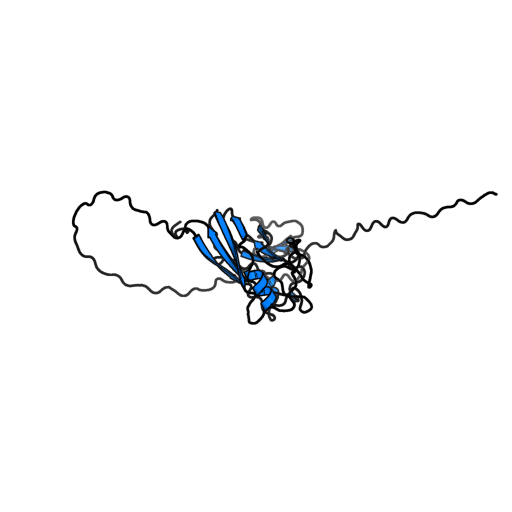 C 1
ATOM 577 O O . GLY A 1 82 ? -20.403 -31.897 39.596 1.00 39.56 82 GLY A O 1
ATOM 578 N N . ALA A 1 83 ? -22.172 -31.098 40.802 1.00 41.22 83 ALA A N 1
ATOM 579 C CA . ALA A 1 83 ? -21.864 -31.119 42.257 1.00 41.22 83 ALA A CA 1
ATOM 580 C C . ALA A 1 83 ? -20.401 -31.338 42.741 1.00 41.22 83 ALA A C 1
ATOM 582 O O . ALA A 1 83 ? -19.735 -32.246 42.274 1.00 41.22 83 ALA A O 1
ATOM 583 N N . ALA A 1 84 ? -19.834 -30.710 43.781 1.00 44.16 84 ALA A N 1
ATOM 584 C CA . ALA A 1 84 ? -20.224 -29.806 44.878 1.00 44.16 84 ALA A CA 1
ATOM 585 C C . ALA A 1 84 ? -18.901 -29.224 45.490 1.00 44.16 84 ALA A C 1
ATOM 587 O O . ALA A 1 84 ? -17.824 -29.668 45.085 1.00 44.16 84 ALA A O 1
ATOM 588 N N . PRO A 1 85 ? -18.923 -28.255 46.434 1.00 54.59 85 PRO A N 1
ATOM 589 C CA . PRO A 1 85 ? -17.771 -27.401 46.751 1.00 54.59 85 PRO A CA 1
ATOM 590 C C . PRO A 1 85 ? -16.870 -27.968 47.861 1.00 54.59 85 PRO A C 1
ATOM 592 O O . PRO A 1 85 ? -17.353 -28.702 48.728 1.00 54.59 85 PRO A O 1
ATOM 595 N N . PRO A 1 86 ? -15.598 -27.532 47.910 1.00 46.47 86 PRO A N 1
ATOM 596 C CA . PRO A 1 86 ? -15.025 -27.225 49.214 1.00 46.47 86 PRO A CA 1
ATOM 597 C C . PRO A 1 86 ? -14.209 -25.922 49.262 1.00 46.47 86 PRO A C 1
ATOM 599 O O . PRO A 1 86 ? -13.458 -25.577 48.356 1.00 46.47 86 PRO A O 1
ATOM 602 N N . ASP A 1 87 ? -14.376 -25.278 50.412 1.00 37.31 87 ASP A N 1
ATOM 603 C CA . ASP A 1 87 ? -13.405 -24.508 51.182 1.00 37.31 87 ASP A CA 1
ATOM 604 C C . ASP A 1 87 ? -12.868 -23.174 50.645 1.00 37.31 87 ASP A C 1
ATOM 606 O O . ASP A 1 87 ? -12.108 -23.056 49.688 1.00 37.31 87 ASP A O 1
ATOM 610 N N . ALA A 1 88 ? -13.252 -22.142 51.401 1.00 48.12 88 ALA A N 1
ATOM 611 C CA . ALA A 1 88 ? -12.777 -20.777 51.328 1.00 48.12 88 ALA A CA 1
ATOM 612 C C . ALA A 1 88 ? -11.249 -20.707 51.457 1.00 48.12 88 ALA A C 1
ATOM 614 O O . ALA A 1 88 ? -10.687 -20.851 52.546 1.00 48.12 88 ALA A O 1
ATOM 615 N N . MET A 1 89 ? -10.595 -20.407 50.339 1.00 43.44 89 MET A N 1
ATOM 616 C CA . MET A 1 89 ? -9.266 -19.814 50.332 1.00 43.44 89 MET A CA 1
ATOM 617 C C . MET A 1 89 ? -9.372 -18.284 50.473 1.00 43.44 89 MET A C 1
ATOM 619 O O . MET A 1 89 ? -10.374 -17.695 50.054 1.00 43.44 89 MET A O 1
ATOM 623 N N . PRO A 1 90 ? -8.377 -17.628 51.102 1.00 47.16 90 PRO A N 1
ATOM 624 C CA . PRO A 1 90 ? -8.316 -16.168 51.200 1.00 47.16 90 PRO A CA 1
ATOM 625 C C . PRO A 1 90 ? -8.334 -15.536 49.797 1.00 47.16 90 PRO A C 1
ATOM 627 O O . PRO A 1 90 ? -7.962 -16.215 48.841 1.00 47.16 90 PRO A O 1
ATOM 630 N N . PRO A 1 91 ? -8.754 -14.263 49.641 1.00 42.12 91 PRO A N 1
ATOM 631 C CA . PRO A 1 91 ? -8.746 -13.601 48.344 1.00 42.12 91 PRO A CA 1
ATOM 632 C C . PRO A 1 91 ? -7.295 -13.367 47.915 1.00 42.12 91 PRO A C 1
ATOM 634 O O . PRO A 1 91 ? -6.725 -12.299 48.132 1.00 42.12 91 PRO A O 1
ATOM 637 N N . ASP A 1 92 ? -6.696 -14.382 47.300 1.00 39.81 92 ASP A N 1
ATOM 638 C CA . ASP A 1 92 ? -5.647 -14.174 46.325 1.00 39.81 92 ASP A CA 1
ATOM 639 C C . ASP A 1 92 ? -6.278 -13.279 45.267 1.00 39.81 92 ASP A C 1
ATOM 641 O O . ASP A 1 92 ? -7.258 -13.649 44.614 1.00 39.81 92 ASP A O 1
ATOM 645 N N . ALA A 1 93 ? -5.787 -12.042 45.194 1.00 42.03 93 ALA A N 1
ATOM 646 C CA . ALA A 1 93 ? -6.140 -11.114 44.143 1.00 42.03 93 ALA A CA 1
ATOM 647 C C . ALA A 1 93 ? -6.129 -11.895 42.831 1.00 42.03 93 ALA A C 1
ATOM 649 O O . ALA A 1 93 ? -5.088 -12.446 42.469 1.00 42.03 93 ALA A O 1
ATOM 650 N N . MET A 1 94 ? -7.290 -11.983 42.169 1.00 34.00 94 MET A N 1
ATOM 651 C CA . MET A 1 94 ? -7.374 -12.450 40.795 1.00 34.00 94 MET A CA 1
ATOM 652 C C . MET A 1 94 ? -6.277 -11.715 40.040 1.00 34.00 94 MET A C 1
ATOM 654 O O . MET A 1 94 ? -6.380 -10.517 39.770 1.00 34.00 94 MET A O 1
ATOM 658 N N . ARG A 1 95 ? -5.192 -12.429 39.747 1.00 40.75 95 ARG A N 1
ATOM 659 C CA . ARG A 1 95 ? -4.272 -12.034 38.707 1.00 40.75 95 ARG A CA 1
ATOM 660 C C . ARG A 1 95 ? -5.128 -12.143 37.462 1.00 40.75 95 ARG A C 1
ATOM 662 O O . ARG A 1 95 ? -5.350 -13.236 36.961 1.00 40.75 95 ARG A O 1
ATOM 669 N N . ILE A 1 96 ? -5.726 -11.020 37.074 1.00 39.34 96 ILE A N 1
ATOM 670 C CA . ILE A 1 96 ? -6.293 -10.867 35.748 1.00 39.34 96 ILE A CA 1
ATOM 671 C C . ILE A 1 96 ? -5.108 -11.172 34.848 1.00 39.34 96 ILE A C 1
ATOM 673 O O . ILE A 1 96 ? -4.139 -10.408 34.820 1.00 39.34 96 ILE A O 1
ATOM 677 N N . ASP A 1 97 ? -5.129 -12.349 34.233 1.00 41.78 97 ASP A N 1
ATOM 678 C CA . ASP A 1 97 ? -4.256 -12.648 33.120 1.00 41.78 97 ASP A CA 1
ATOM 679 C C . ASP A 1 97 ? -4.568 -11.560 32.104 1.00 41.78 97 ASP A C 1
ATOM 681 O O . ASP A 1 97 ? -5.622 -11.561 31.469 1.00 41.78 97 ASP A O 1
ATOM 685 N N . ALA A 1 98 ? -3.713 -10.535 32.070 1.00 50.22 98 ALA A N 1
ATOM 686 C CA . ALA A 1 98 ? -3.767 -9.529 31.038 1.00 50.22 98 ALA A CA 1
ATOM 687 C C . ALA A 1 98 ? -3.719 -10.327 29.740 1.00 50.22 98 ALA A C 1
ATOM 689 O O . ALA A 1 98 ? -2.735 -11.031 29.488 1.00 50.22 98 ALA A O 1
ATOM 690 N N . GLY A 1 99 ? -4.820 -10.298 28.985 1.00 54.97 99 GLY A N 1
ATOM 691 C CA . GLY A 1 99 ? -4.872 -10.897 27.661 1.00 54.97 99 GLY A CA 1
ATOM 692 C C . GLY A 1 99 ? -3.686 -10.415 26.821 1.00 54.97 99 GLY A C 1
ATOM 693 O O . GLY A 1 99 ? -2.982 -9.479 27.222 1.00 54.97 99 GLY A O 1
ATOM 694 N N . PRO A 1 100 ? -3.428 -11.042 25.663 1.00 59.47 100 PRO A N 1
ATOM 695 C CA . PRO A 1 100 ? -2.333 -10.612 24.805 1.00 59.47 100 PRO A CA 1
ATOM 696 C C . PRO A 1 100 ? -2.392 -9.089 24.635 1.00 59.47 100 PRO A C 1
ATOM 698 O O . PRO A 1 100 ? -3.424 -8.531 24.269 1.00 59.47 100 PRO A O 1
ATOM 701 N N . THR A 1 101 ? -1.292 -8.410 24.967 1.00 71.31 101 THR A N 1
ATOM 702 C CA . THR A 1 101 ? -1.182 -6.941 24.934 1.00 71.31 101 THR A CA 1
ATOM 703 C C . THR A 1 101 ? -1.225 -6.378 23.514 1.00 71.31 101 THR A C 1
ATOM 705 O O . THR A 1 101 ? -1.074 -5.175 23.333 1.00 71.31 101 THR A O 1
ATOM 708 N N . THR A 1 102 ? -1.372 -7.249 22.515 1.00 80.38 102 THR A N 1
ATOM 709 C CA . THR A 1 102 ? -1.396 -6.927 21.095 1.00 80.38 102 THR A CA 1
ATOM 710 C C . THR A 1 102 ? -2.368 -7.831 20.355 1.00 80.38 102 THR A C 1
ATOM 712 O O . THR A 1 102 ? -2.451 -9.023 20.667 1.00 80.38 102 THR A O 1
ATOM 715 N N . CYS A 1 103 ? -3.011 -7.305 19.315 1.00 84.56 103 CYS A N 1
ATOM 716 C CA . CYS A 1 103 ? -4.016 -8.028 18.533 1.00 84.56 103 CYS A CA 1
ATOM 717 C C . CYS A 1 103 ? -3.697 -7.946 17.055 1.00 84.56 103 CYS A C 1
ATOM 719 O O . CYS A 1 103 ? -3.454 -6.868 16.522 1.00 84.56 103 CYS A O 1
ATOM 721 N N . ASP A 1 104 ? -3.679 -9.096 16.397 1.00 88.12 104 ASP A N 1
ATOM 722 C CA . ASP A 1 104 ? -3.393 -9.186 14.974 1.00 88.12 104 ASP A CA 1
ATOM 723 C C . ASP A 1 104 ? -4.694 -9.079 14.180 1.00 88.12 104 ASP A C 1
ATOM 725 O O . ASP A 1 104 ? -5.558 -9.950 14.280 1.00 88.12 104 ASP A O 1
ATOM 729 N N . PHE A 1 105 ? -4.826 -8.015 13.389 1.00 86.62 105 PHE A N 1
ATOM 730 C CA . PHE A 1 105 ? -5.966 -7.804 12.493 1.00 86.62 105 PHE A CA 1
ATOM 731 C C . PHE A 1 105 ? -5.733 -8.389 11.094 1.00 86.62 105 PHE A C 1
ATOM 733 O O . PHE A 1 105 ? -6.482 -8.124 10.148 1.00 86.62 105 PHE A O 1
ATOM 740 N N . GLY A 1 106 ? -4.705 -9.224 10.971 1.00 89.19 106 GLY A N 1
ATOM 741 C CA . GLY A 1 106 ? -4.390 -9.976 9.782 1.00 89.19 106 GLY A CA 1
ATOM 742 C C . GLY A 1 106 ? -3.560 -9.174 8.795 1.00 89.19 106 GLY A C 1
ATOM 743 O O . GLY A 1 106 ? -2.799 -8.263 9.126 1.00 89.19 106 GLY A O 1
ATOM 744 N N . THR A 1 107 ? -3.658 -9.597 7.544 1.00 90.69 107 THR A N 1
ATOM 745 C CA . THR A 1 107 ? -2.760 -9.177 6.480 1.00 90.69 107 THR A CA 1
ATOM 746 C C . THR A 1 107 ? -3.561 -8.707 5.279 1.00 90.69 107 THR A C 1
ATOM 748 O O . THR A 1 107 ? -4.348 -9.473 4.726 1.00 90.69 107 THR A O 1
ATOM 751 N N . ALA A 1 108 ? -3.311 -7.478 4.839 1.00 88.25 108 ALA A N 1
ATOM 752 C CA . ALA A 1 108 ? -3.819 -6.965 3.578 1.00 88.25 108 ALA A CA 1
ATOM 753 C C . ALA A 1 108 ? -2.813 -7.302 2.471 1.00 88.25 108 ALA A C 1
ATOM 755 O O . ALA A 1 108 ? -1.620 -7.005 2.578 1.00 88.25 108 ALA A O 1
ATOM 756 N N . THR A 1 109 ? -3.292 -7.971 1.423 1.00 89.62 109 THR A N 1
ATOM 757 C CA . THR A 1 109 ? -2.476 -8.390 0.277 1.00 89.62 109 THR A CA 1
ATOM 758 C C . THR A 1 109 ? -3.083 -7.836 -0.992 1.00 89.62 109 THR A C 1
ATOM 760 O O . THR A 1 109 ? -4.253 -8.094 -1.274 1.00 89.62 109 THR A O 1
ATOM 763 N N . ASN A 1 110 ? -2.277 -7.158 -1.801 1.00 86.25 110 ASN A N 1
ATOM 764 C CA . ASN A 1 110 ? -2.701 -6.858 -3.154 1.00 86.25 110 ASN A CA 1
ATOM 765 C C . ASN A 1 110 ? -2.861 -8.155 -3.959 1.00 86.25 110 ASN A C 1
ATOM 767 O O . ASN A 1 110 ? -1.941 -8.956 -4.078 1.00 86.25 110 ASN A O 1
ATOM 771 N N . SER A 1 111 ? -4.054 -8.380 -4.498 1.00 83.56 111 SER A N 1
ATOM 772 C CA . SER A 1 111 ? -4.349 -9.577 -5.295 1.00 83.56 111 SER A CA 1
ATOM 773 C C . SER A 1 111 ? -4.257 -9.302 -6.796 1.00 83.56 111 SER A C 1
ATOM 775 O O . SER A 1 111 ? -4.729 -10.116 -7.586 1.00 83.56 111 SER A O 1
ATOM 777 N N . ALA A 1 112 ? -3.658 -8.172 -7.199 1.00 75.00 112 ALA A N 1
ATOM 778 C CA . ALA A 1 112 ? -3.530 -7.831 -8.605 1.00 75.00 112 ALA A CA 1
ATOM 779 C C . ALA A 1 112 ? -2.684 -8.867 -9.339 1.00 75.00 112 ALA A C 1
ATOM 781 O O . ALA A 1 112 ? -1.669 -9.361 -8.844 1.00 75.00 112 ALA A O 1
ATOM 782 N N . ALA A 1 113 ? -3.116 -9.203 -10.541 1.00 73.88 113 ALA A N 1
ATOM 783 C CA . ALA A 1 113 ? -2.414 -10.120 -11.414 1.00 73.88 113 ALA A CA 1
ATOM 784 C C . ALA A 1 113 ? -2.196 -9.435 -12.756 1.00 73.88 113 ALA A C 1
ATOM 786 O O . ALA A 1 113 ? -2.961 -8.555 -13.135 1.00 73.88 113 ALA A O 1
ATOM 787 N N . VAL A 1 114 ? -1.215 -9.903 -13.529 1.00 66.06 114 VAL A N 1
ATOM 788 C CA . VAL A 1 114 ? -0.995 -9.429 -14.910 1.00 66.06 114 VAL A CA 1
ATOM 789 C C . VAL A 1 114 ? -2.280 -9.480 -15.754 1.00 66.06 114 VAL A C 1
ATOM 791 O O . VAL A 1 114 ? -2.468 -8.659 -16.644 1.00 66.06 114 VAL A O 1
ATOM 794 N N . ALA A 1 115 ? -3.169 -10.439 -15.480 1.00 74.75 115 ALA A N 1
ATOM 795 C CA . ALA A 1 115 ? -4.439 -10.585 -16.187 1.00 74.75 115 ALA A CA 1
ATOM 796 C C . ALA A 1 115 ? -5.502 -9.538 -15.802 1.00 74.75 115 ALA A C 1
ATOM 798 O O . ALA A 1 115 ? -6.447 -9.354 -16.564 1.00 74.75 115 ALA A O 1
ATOM 799 N N . ASP A 1 116 ? -5.359 -8.880 -14.648 1.00 82.75 116 ASP A N 1
ATOM 800 C CA . ASP A 1 116 ? -6.283 -7.857 -14.159 1.00 82.75 116 ASP A CA 1
ATOM 801 C C . ASP A 1 116 ? -5.535 -6.772 -13.353 1.00 82.75 116 ASP A C 1
ATOM 803 O O . ASP A 1 116 ? -5.511 -6.794 -12.115 1.00 82.75 116 ASP A O 1
ATOM 807 N N . PRO A 1 117 ? -4.879 -5.822 -14.045 1.00 76.44 117 PRO A N 1
ATOM 808 C CA . PRO A 1 117 ? -4.169 -4.726 -13.395 1.00 76.44 117 PRO A CA 1
ATOM 809 C C . PRO A 1 117 ? -5.116 -3.700 -12.751 1.00 76.44 117 PRO A C 1
ATOM 811 O O . PRO A 1 117 ? -4.676 -2.905 -11.926 1.00 76.44 117 PRO A O 1
ATOM 814 N N . ALA A 1 118 ? -6.423 -3.714 -13.049 1.00 81.94 118 ALA A N 1
ATOM 815 C CA . ALA A 1 118 ? -7.371 -2.796 -12.410 1.00 81.94 118 ALA A CA 1
ATOM 816 C C . ALA A 1 118 ? -7.485 -3.036 -10.892 1.00 81.94 118 ALA A C 1
ATOM 818 O O . ALA A 1 118 ? -7.854 -2.133 -10.142 1.00 81.94 118 ALA A O 1
ATOM 819 N N . LEU A 1 119 ? -7.100 -4.227 -10.422 1.00 86.06 119 LEU A N 1
ATOM 820 C CA . LEU A 1 119 ? -7.024 -4.573 -9.002 1.00 86.06 119 LEU A CA 1
ATOM 821 C C . LEU A 1 119 ? -5.988 -3.749 -8.218 1.00 86.06 119 LEU A C 1
ATOM 823 O O . LEU A 1 119 ? -6.051 -3.714 -6.990 1.00 86.06 119 LEU A O 1
ATOM 827 N N . PHE A 1 120 ? -5.044 -3.079 -8.886 1.00 87.56 120 PHE A N 1
ATOM 828 C CA . PHE A 1 120 ? -4.138 -2.136 -8.225 1.00 87.56 120 PHE A CA 1
ATOM 829 C C . PHE A 1 120 ? -4.859 -0.877 -7.722 1.00 87.56 120 PHE A C 1
ATOM 831 O O . PHE A 1 120 ? -4.515 -0.353 -6.666 1.00 87.56 120 PHE A O 1
ATOM 838 N N . ALA A 1 121 ? -5.927 -0.455 -8.404 1.00 88.88 121 ALA A N 1
ATOM 839 C CA . ALA A 1 121 ? -6.699 0.738 -8.060 1.00 88.88 121 ALA A CA 1
ATOM 840 C C . ALA A 1 121 ? -7.732 0.513 -6.935 1.00 88.88 121 ALA A C 1
ATOM 842 O O . ALA A 1 121 ? -8.584 1.371 -6.697 1.00 88.88 121 ALA A O 1
ATOM 843 N N . GLN A 1 122 ? -7.711 -0.640 -6.262 1.00 93.19 122 GLN A N 1
ATOM 844 C CA . GLN A 1 122 ? -8.692 -0.989 -5.235 1.00 93.19 122 GLN A CA 1
ATOM 845 C C . GLN A 1 122 ? -8.151 -0.766 -3.824 1.00 93.19 122 GLN A C 1
ATOM 847 O O . GLN A 1 122 ? -6.983 -1.026 -3.529 1.00 93.19 122 GLN A O 1
ATOM 852 N N . VAL A 1 123 ? -9.038 -0.337 -2.925 1.00 95.12 123 VAL A N 1
ATOM 853 C CA . VAL A 1 123 ? -8.765 -0.392 -1.487 1.00 95.12 123 VAL A CA 1
ATOM 854 C C . VAL A 1 123 ? -8.860 -1.847 -1.041 1.00 95.12 123 VAL A C 1
ATOM 856 O O . VAL A 1 123 ? -9.888 -2.496 -1.222 1.00 95.12 123 VAL A O 1
ATOM 859 N N . ILE A 1 124 ? -7.793 -2.351 -0.431 1.00 95.50 124 ILE A N 1
ATOM 860 C CA . ILE A 1 124 ? -7.729 -3.705 0.116 1.00 95.50 124 ILE A CA 1
ATOM 861 C C . ILE A 1 124 ? -7.863 -3.599 1.637 1.00 95.50 124 ILE A C 1
ATOM 863 O O . ILE A 1 124 ? -6.951 -3.083 2.292 1.00 95.50 124 ILE A O 1
ATOM 867 N N . PRO A 1 125 ? -8.976 -4.054 2.227 1.00 94.06 125 PRO A N 1
ATOM 868 C CA . PRO A 1 125 ? -9.249 -3.809 3.633 1.00 94.06 125 PRO A CA 1
ATOM 869 C C . PRO A 1 125 ? -8.441 -4.720 4.568 1.00 94.06 125 PRO A C 1
ATOM 871 O O . PRO A 1 125 ? -8.188 -5.889 4.272 1.00 94.06 125 PRO A O 1
ATOM 874 N N . PHE A 1 126 ? -8.110 -4.204 5.752 1.00 94.44 126 PHE A N 1
ATOM 875 C CA . PHE A 1 126 ? -7.774 -5.025 6.916 1.00 94.44 126 PHE A CA 1
ATOM 876 C C . PHE A 1 126 ? -9.050 -5.518 7.602 1.00 94.44 126 PHE A C 1
ATOM 878 O O . PHE A 1 126 ? -10.107 -4.905 7.457 1.00 94.44 126 PHE A O 1
ATOM 885 N N . ALA A 1 127 ? -8.961 -6.629 8.345 1.00 91.12 127 ALA A N 1
ATOM 886 C CA . ALA A 1 127 ? -10.087 -7.201 9.095 1.00 91.12 127 ALA A CA 1
ATOM 887 C C . ALA A 1 127 ? -11.403 -7.318 8.287 1.00 91.12 127 ALA A C 1
ATOM 889 O O . ALA A 1 127 ? -12.489 -7.100 8.817 1.00 91.12 127 ALA A O 1
ATOM 890 N N . GLY A 1 128 ? -11.312 -7.596 6.979 1.00 87.44 128 GLY A N 1
ATOM 891 C CA . GLY A 1 128 ? -12.482 -7.691 6.096 1.00 87.44 128 GLY A CA 1
ATOM 892 C C . GLY A 1 128 ? -13.290 -6.393 5.945 1.00 87.44 128 GLY A C 1
ATOM 893 O O . GLY A 1 128 ? -14.431 -6.446 5.504 1.00 87.44 128 GLY A O 1
ATOM 894 N N . GLY A 1 129 ? -12.729 -5.240 6.318 1.00 89.25 129 GLY A N 1
ATOM 895 C CA . GLY A 1 129 ? -13.379 -3.928 6.237 1.00 89.25 129 GLY A CA 1
ATOM 896 C C . GLY A 1 129 ? -14.129 -3.528 7.506 1.00 89.25 129 GLY A C 1
ATOM 897 O O . GLY A 1 129 ? -14.757 -2.471 7.529 1.00 89.25 129 GLY A O 1
ATOM 898 N N . ALA A 1 130 ? -14.061 -4.342 8.564 1.00 89.44 130 ALA A N 1
ATOM 899 C CA . ALA A 1 130 ? -14.655 -4.010 9.850 1.00 89.44 130 ALA A CA 1
ATOM 900 C C . ALA A 1 130 ? -14.046 -2.727 10.443 1.00 89.44 130 ALA A C 1
ATOM 902 O O . ALA A 1 130 ? -12.861 -2.431 10.272 1.00 89.44 130 ALA A O 1
ATOM 903 N N . SER A 1 131 ? -14.862 -1.980 11.188 1.00 92.31 131 SER A N 1
ATOM 904 C CA . SER A 1 131 ? -14.378 -0.845 11.974 1.00 92.31 131 SER A CA 1
ATOM 905 C C . SER A 1 131 ? -13.454 -1.327 13.085 1.00 92.31 131 SER A C 1
ATOM 907 O O . SER A 1 131 ? -13.817 -2.193 13.878 1.00 92.31 131 SER A O 1
ATOM 909 N N . LEU A 1 132 ? -12.267 -0.733 13.159 1.00 91.94 132 LEU A N 1
ATOM 910 C CA . LEU A 1 132 ? -11.244 -1.076 14.138 1.00 91.94 132 LEU A CA 1
ATOM 911 C C . LEU A 1 132 ? -11.253 -0.087 15.315 1.00 91.94 132 LEU A C 1
ATOM 913 O O . LEU A 1 132 ? -11.650 1.070 15.138 1.00 91.94 132 LEU A O 1
ATOM 917 N N . PRO A 1 133 ? -10.828 -0.502 16.523 1.00 92.81 133 PRO A N 1
ATOM 918 C CA . PRO A 1 133 ? -10.817 0.374 17.690 1.00 92.81 133 PRO A CA 1
ATOM 919 C C . PRO A 1 133 ? -9.827 1.536 17.537 1.00 92.81 133 PRO A C 1
ATOM 921 O O . PRO A 1 133 ? -8.822 1.448 16.827 1.00 92.81 133 PRO A O 1
ATOM 924 N N . ALA A 1 134 ? -10.083 2.631 18.249 1.00 93.88 134 ALA A N 1
ATOM 925 C CA . ALA A 1 134 ? -9.107 3.706 18.385 1.00 93.88 134 ALA A CA 1
ATOM 926 C C . ALA A 1 134 ? -7.876 3.218 19.166 1.00 93.88 134 ALA A C 1
ATOM 928 O O . ALA A 1 134 ? -8.011 2.513 20.166 1.00 93.88 134 ALA A O 1
ATOM 929 N N . GLY A 1 135 ? -6.675 3.627 18.757 1.00 94.19 135 GLY A N 1
ATOM 930 C CA . GLY A 1 135 ? -5.446 3.305 19.483 1.00 94.19 135 GLY A CA 1
ATOM 931 C C . GLY A 1 135 ? -4.200 3.294 18.605 1.00 94.19 135 GLY A C 1
ATOM 932 O O . GLY A 1 135 ? -4.192 3.853 17.508 1.00 94.19 135 GLY A O 1
ATOM 933 N N . THR A 1 136 ? -3.136 2.684 19.118 1.00 95.38 136 THR A N 1
ATOM 934 C CA . THR A 1 136 ? -1.850 2.591 18.422 1.00 95.38 136 THR A CA 1
ATOM 935 C C . THR A 1 136 ? -1.807 1.327 17.582 1.00 95.38 136 THR A C 1
ATOM 937 O O . THR A 1 136 ? -2.099 0.238 18.070 1.00 95.38 136 THR A O 1
ATOM 940 N N . TYR A 1 137 ? -1.382 1.466 16.334 1.00 95.75 137 TYR A N 1
ATOM 941 C CA . TYR A 1 137 ? -1.196 0.356 15.411 1.00 95.75 137 TYR A CA 1
ATOM 942 C C . TYR A 1 137 ? 0.249 0.291 14.929 1.00 95.75 137 TYR A C 1
ATOM 944 O O . TYR A 1 137 ? 0.922 1.315 14.796 1.00 95.75 137 TYR A O 1
ATOM 952 N N . SER A 1 138 ? 0.706 -0.927 14.662 1.00 95.62 138 SER A N 1
ATOM 953 C CA . SER A 1 138 ? 1.970 -1.265 14.025 1.00 95.62 138 SER A CA 1
ATOM 954 C C . SER A 1 138 ? 1.683 -1.875 12.656 1.00 95.62 138 SER A C 1
ATOM 956 O O . SER A 1 138 ? 0.923 -2.838 12.544 1.00 95.62 138 SER A O 1
ATOM 958 N N . LEU A 1 139 ? 2.283 -1.302 11.619 1.00 96.06 139 LEU A N 1
ATOM 959 C CA . LEU A 1 139 ? 2.239 -1.786 10.247 1.00 96.06 139 LEU A CA 1
ATOM 960 C C . LEU A 1 139 ? 3.574 -2.421 9.899 1.00 96.06 139 LEU A C 1
ATOM 962 O O . LEU A 1 139 ? 4.619 -1.770 9.937 1.00 96.06 139 LEU A O 1
ATOM 966 N N . GLU A 1 140 ? 3.519 -3.695 9.539 1.00 95.94 140 GLU A N 1
ATOM 967 C CA . GLU A 1 140 ? 4.689 -4.510 9.239 1.00 95.94 140 GLU A CA 1
ATOM 968 C C . GLU A 1 140 ? 4.653 -4.914 7.772 1.00 95.94 140 GLU A C 1
ATOM 970 O O . GLU A 1 140 ? 3.660 -5.469 7.299 1.00 95.94 140 GLU A O 1
ATOM 975 N N . TYR A 1 141 ? 5.739 -4.659 7.046 1.00 96.31 141 TYR A N 1
ATOM 976 C CA . TYR A 1 141 ? 5.923 -5.271 5.737 1.00 96.31 141 TYR A CA 1
ATOM 977 C C . TYR A 1 141 ? 6.062 -6.791 5.898 1.00 96.31 141 TYR A C 1
ATOM 979 O O . TYR A 1 141 ? 6.812 -7.267 6.752 1.00 96.31 141 TYR A O 1
ATOM 987 N N . VAL A 1 142 ? 5.360 -7.555 5.061 1.00 97.31 142 VAL A N 1
ATOM 988 C CA . VAL A 1 142 ? 5.388 -9.024 5.098 1.00 97.31 142 VAL A CA 1
ATOM 989 C C . VAL A 1 142 ? 6.148 -9.574 3.900 1.00 97.31 142 VAL A C 1
ATOM 991 O O . VAL A 1 142 ? 7.109 -10.335 4.057 1.00 97.31 142 VAL A O 1
ATOM 994 N N . ASP A 1 143 ? 5.701 -9.233 2.691 1.00 97.62 143 ASP A N 1
ATOM 995 C CA . ASP A 1 143 ? 6.268 -9.789 1.470 1.00 97.62 143 ASP A CA 1
ATOM 996 C C . ASP A 1 143 ? 5.894 -8.991 0.219 1.00 97.62 143 ASP A C 1
ATOM 998 O O . ASP A 1 143 ? 5.002 -8.146 0.241 1.00 97.62 143 ASP A O 1
ATOM 1002 N N . GLY A 1 144 ? 6.567 -9.348 -0.873 1.00 96.62 144 GLY A N 1
ATOM 1003 C CA . GLY A 1 144 ? 6.256 -8.908 -2.221 1.00 96.62 144 GLY A CA 1
ATOM 1004 C C . GLY A 1 144 ? 6.740 -7.512 -2.592 1.00 96.62 144 GLY A C 1
ATOM 1005 O O . GLY A 1 144 ? 6.995 -6.658 -1.756 1.00 96.62 144 GLY A O 1
ATOM 1006 N N . CYS A 1 145 ? 6.863 -7.297 -3.893 1.00 96.06 145 CYS A N 1
ATOM 1007 C CA . CYS A 1 145 ? 7.140 -6.007 -4.514 1.00 96.06 145 CYS A CA 1
ATOM 1008 C C . CYS A 1 145 ? 6.330 -5.922 -5.811 1.00 96.06 145 CYS A C 1
ATOM 1010 O O . CYS A 1 145 ? 5.928 -6.954 -6.352 1.00 96.06 145 CYS A O 1
ATOM 1012 N N . SER A 1 146 ? 6.109 -4.721 -6.325 1.00 95.12 146 SER A N 1
ATOM 1013 C CA . SER A 1 146 ? 5.522 -4.505 -7.650 1.00 95.12 146 SER A CA 1
ATOM 1014 C C . SER A 1 146 ? 6.499 -3.722 -8.524 1.00 95.12 146 SER A C 1
ATOM 1016 O O . SER A 1 146 ? 7.572 -3.299 -8.078 1.00 95.12 146 SER A O 1
ATOM 1018 N N . LYS A 1 147 ? 6.157 -3.581 -9.804 1.00 94.56 147 LYS A N 1
ATOM 1019 C CA . LYS A 1 147 ? 6.723 -2.527 -10.645 1.00 94.56 147 LYS A CA 1
ATOM 1020 C C . LYS A 1 147 ? 5.598 -1.632 -11.120 1.00 94.56 147 LYS A C 1
ATOM 1022 O O . LYS A 1 147 ? 4.532 -2.135 -11.449 1.00 94.56 147 LYS A O 1
ATOM 1027 N N . TYR A 1 148 ? 5.914 -0.359 -11.286 1.00 93.12 148 TYR A N 1
ATOM 1028 C CA . TYR A 1 148 ? 5.011 0.632 -11.874 1.00 93.12 148 TYR A CA 1
ATOM 1029 C C . TYR A 1 148 ? 5.076 0.674 -13.410 1.00 93.12 148 TYR A C 1
ATOM 1031 O O . TYR A 1 148 ? 4.457 1.505 -14.042 1.00 93.12 148 TYR A O 1
ATOM 1039 N N . ALA A 1 149 ? 5.928 -0.161 -14.014 1.00 93.75 149 ALA A N 1
ATOM 1040 C CA . ALA A 1 149 ? 5.924 -0.512 -15.434 1.00 93.75 149 ALA A CA 1
ATOM 1041 C C . ALA A 1 149 ? 6.882 -1.691 -15.657 1.00 93.75 149 ALA A C 1
ATOM 1043 O O . ALA A 1 149 ? 7.863 -1.864 -14.925 1.00 93.75 149 ALA A O 1
ATOM 1044 N N . ALA A 1 150 ? 6.684 -2.478 -16.716 1.00 93.94 150 ALA A N 1
ATOM 1045 C CA . ALA A 1 150 ? 7.566 -3.612 -17.032 1.00 93.94 150 ALA A CA 1
ATOM 1046 C C . ALA A 1 150 ? 9.043 -3.216 -17.228 1.00 93.94 150 ALA A C 1
ATOM 1048 O O . ALA A 1 150 ? 9.944 -3.980 -16.866 1.00 93.94 150 ALA A O 1
ATOM 1049 N N . SER A 1 151 ? 9.288 -2.017 -17.765 1.00 93.06 151 SER A N 1
ATOM 1050 C CA . SER A 1 151 ? 10.625 -1.449 -17.967 1.00 93.06 151 SER A CA 1
ATOM 1051 C C . SER A 1 151 ? 11.253 -0.863 -16.704 1.00 93.06 151 SER A C 1
ATOM 1053 O O . SER A 1 151 ? 12.390 -0.408 -16.778 1.00 93.06 151 SER A O 1
ATOM 1055 N N . LEU A 1 152 ? 10.524 -0.824 -15.584 1.00 93.94 152 LEU A N 1
ATOM 1056 C CA . LEU A 1 152 ? 10.990 -0.252 -14.325 1.00 93.94 152 LEU A CA 1
ATOM 1057 C C . LEU A 1 152 ? 11.519 -1.329 -13.366 1.00 93.94 152 LEU A C 1
ATOM 1059 O O . LEU A 1 152 ? 11.564 -2.526 -13.678 1.00 93.94 152 LEU A O 1
ATOM 1063 N N . TRP A 1 153 ? 11.985 -0.886 -12.204 1.00 94.75 153 TRP A N 1
ATOM 1064 C CA . TRP A 1 153 ? 12.614 -1.716 -11.187 1.00 94.75 153 TRP A CA 1
ATOM 1065 C C . TRP A 1 153 ? 11.595 -2.105 -10.113 1.00 94.75 153 TRP A C 1
ATOM 1067 O O . TRP A 1 153 ? 10.559 -1.461 -9.964 1.00 94.75 153 TRP A O 1
ATOM 1077 N N . TRP A 1 154 ? 11.873 -3.191 -9.395 1.00 95.62 154 TRP A N 1
ATOM 1078 C CA . TRP A 1 154 ? 11.051 -3.634 -8.274 1.00 95.62 154 TRP A CA 1
ATOM 1079 C C . TRP A 1 154 ? 11.198 -2.669 -7.105 1.00 95.62 154 TRP A C 1
ATOM 1081 O O . TRP A 1 154 ? 12.320 -2.337 -6.719 1.00 95.62 154 TRP A O 1
ATOM 1091 N N . SER A 1 155 ? 10.076 -2.272 -6.524 1.00 95.44 155 SER A N 1
ATOM 1092 C CA . SER A 1 155 ? 10.018 -1.457 -5.313 1.00 95.44 155 SER A CA 1
ATOM 1093 C C . SER A 1 155 ? 8.657 -1.620 -4.636 1.00 95.44 155 SER A C 1
ATOM 1095 O O . SER A 1 155 ? 7.796 -2.365 -5.112 1.00 95.44 155 SER A O 1
ATOM 1097 N N . ILE A 1 156 ? 8.484 -0.970 -3.484 1.00 95.00 156 ILE A N 1
ATOM 1098 C CA . ILE A 1 156 ? 7.155 -0.772 -2.908 1.00 95.00 156 ILE A CA 1
ATOM 1099 C C . ILE A 1 156 ? 6.581 0.537 -3.430 1.00 95.00 156 ILE A C 1
ATOM 1101 O O . ILE A 1 156 ? 5.535 0.535 -4.059 1.00 95.00 156 ILE A O 1
ATOM 1105 N N . HIS A 1 157 ? 7.260 1.659 -3.212 1.00 94.31 157 HIS A N 1
ATOM 1106 C CA . HIS A 1 157 ? 6.815 2.974 -3.666 1.00 94.31 157 HIS A CA 1
ATOM 1107 C C . HIS A 1 157 ? 7.598 3.396 -4.904 1.00 94.31 157 HIS A C 1
ATOM 1109 O O . HIS A 1 157 ? 8.795 3.129 -5.005 1.00 94.31 157 HIS A O 1
ATOM 1115 N N . GLY A 1 158 ? 6.953 4.116 -5.815 1.00 92.38 158 GLY A N 1
ATOM 1116 C CA . GLY A 1 158 ? 7.644 4.744 -6.933 1.00 92.38 158 GLY A CA 1
ATOM 1117 C C . GLY A 1 158 ? 8.374 6.013 -6.510 1.00 92.38 158 GLY A C 1
ATOM 1118 O O . GLY A 1 158 ? 9.560 6.175 -6.807 1.00 92.38 158 GLY A O 1
ATOM 1119 N N . HIS A 1 159 ? 7.690 6.889 -5.768 1.00 88.88 159 HIS A N 1
ATOM 1120 C CA . HIS A 1 159 ? 8.181 8.220 -5.410 1.00 88.88 159 HIS A CA 1
ATOM 1121 C C . HIS A 1 159 ? 8.068 8.529 -3.915 1.00 88.88 159 HIS A C 1
ATOM 1123 O O . HIS A 1 159 ? 7.092 8.186 -3.250 1.00 88.88 159 HIS A O 1
ATOM 1129 N N . ALA A 1 160 ? 9.048 9.277 -3.399 1.00 87.19 160 ALA A N 1
ATOM 1130 C CA . ALA A 1 160 ? 9.093 9.717 -2.001 1.00 87.19 160 ALA A CA 1
ATOM 1131 C C . ALA A 1 160 ? 8.023 10.764 -1.657 1.00 87.19 160 ALA A C 1
ATOM 1133 O O . ALA A 1 160 ? 7.698 10.952 -0.489 1.00 87.19 160 ALA A O 1
ATOM 1134 N N . SER A 1 161 ? 7.494 11.450 -2.671 1.00 87.25 161 SER A N 1
ATOM 1135 C CA . SER A 1 161 ? 6.367 12.380 -2.564 1.00 87.25 161 SER A CA 1
ATOM 1136 C C . SER A 1 161 ? 5.036 11.682 -2.293 1.00 87.25 161 SER A C 1
ATOM 1138 O O . SER A 1 161 ? 4.105 12.337 -1.832 1.00 87.25 161 SER A O 1
ATOM 1140 N N . GLY A 1 162 ? 4.937 10.377 -2.564 1.00 89.94 162 GLY A N 1
ATOM 1141 C CA . GLY A 1 162 ? 3.731 9.589 -2.326 1.00 89.94 162 GLY A CA 1
ATOM 1142 C C . GLY A 1 162 ? 2.630 9.733 -3.390 1.00 89.94 162 GLY A C 1
ATOM 1143 O O . GLY A 1 162 ? 1.525 9.224 -3.207 1.00 89.94 162 GLY A O 1
ATOM 1144 N N . ASP A 1 163 ? 2.915 10.411 -4.501 1.00 90.50 163 ASP A N 1
ATOM 1145 C CA . ASP A 1 163 ? 2.082 10.450 -5.711 1.00 90.50 163 ASP A CA 1
ATOM 1146 C C . ASP A 1 163 ? 2.036 9.094 -6.430 1.00 90.50 163 ASP A C 1
ATOM 1148 O O . ASP A 1 163 ? 1.002 8.754 -6.996 1.00 90.50 163 ASP A O 1
ATOM 1152 N N . VAL A 1 164 ? 3.121 8.320 -6.332 1.00 93.19 164 VAL A N 1
ATOM 1153 C CA . VAL A 1 164 ? 3.239 6.937 -6.814 1.00 93.19 164 VAL A CA 1
ATOM 1154 C C . VAL A 1 164 ? 3.704 6.067 -5.643 1.00 93.19 164 VAL A C 1
ATOM 1156 O O . VAL A 1 164 ? 4.906 5.981 -5.369 1.00 93.19 164 VAL A O 1
ATOM 1159 N N . ALA A 1 165 ? 2.769 5.537 -4.853 1.00 94.88 165 ALA A N 1
ATOM 1160 C CA . ALA A 1 165 ? 3.079 4.879 -3.581 1.00 94.88 165 ALA A CA 1
ATOM 1161 C C . ALA A 1 165 ? 1.916 4.070 -2.997 1.00 94.88 165 ALA A C 1
ATOM 1163 O O . ALA A 1 165 ? 0.751 4.407 -3.173 1.00 94.88 165 ALA A O 1
ATOM 1164 N N . TRP A 1 166 ? 2.249 3.090 -2.156 1.00 96.88 166 TRP A N 1
ATOM 1165 C CA . TRP A 1 166 ? 1.286 2.418 -1.287 1.00 96.88 166 TRP A CA 1
ATOM 1166 C C . TRP A 1 166 ? 0.977 3.210 -0.015 1.00 96.88 166 TRP A C 1
ATOM 1168 O O . TRP A 1 166 ? 1.876 3.610 0.732 1.00 96.88 166 TRP A O 1
ATOM 1178 N N . TRP A 1 167 ? -0.311 3.375 0.255 1.00 97.69 167 TRP A N 1
ATOM 1179 C CA . TRP A 1 167 ? -0.853 4.119 1.382 1.00 97.69 167 TRP A CA 1
ATOM 1180 C C . TRP A 1 167 ? -1.670 3.221 2.295 1.00 97.69 167 TRP A C 1
ATOM 1182 O O . TRP A 1 167 ? -2.412 2.359 1.831 1.00 97.69 167 TRP A O 1
ATOM 1192 N N . LEU A 1 168 ? -1.578 3.483 3.596 1.00 97.62 168 LEU A N 1
ATOM 1193 C CA . LEU A 1 168 ? -2.649 3.172 4.521 1.00 97.62 168 LEU A CA 1
ATOM 1194 C C . LEU A 1 168 ? -3.760 4.202 4.329 1.00 97.62 168 LEU A C 1
ATOM 1196 O O . LEU A 1 168 ? -3.504 5.412 4.350 1.00 97.62 168 LEU A O 1
ATOM 1200 N N . VAL A 1 169 ? -4.983 3.714 4.193 1.00 97.88 169 VAL A N 1
ATOM 1201 C CA . VAL A 1 169 ? -6.169 4.534 3.980 1.00 97.88 169 VAL A CA 1
ATOM 1202 C C . VAL A 1 169 ? -7.282 4.173 4.959 1.00 97.88 169 VAL A C 1
ATOM 1204 O O . VAL A 1 169 ? -7.273 3.090 5.549 1.00 97.88 169 VAL A O 1
ATOM 1207 N N . GLY A 1 170 ? -8.211 5.108 5.156 1.00 96.38 170 GLY A N 1
ATOM 1208 C CA . GLY A 1 170 ? -9.425 4.912 5.946 1.00 96.38 170 GLY A CA 1
ATOM 1209 C C . GLY A 1 170 ? -10.531 4.195 5.165 1.00 96.38 170 GLY A C 1
ATOM 1210 O O . GLY A 1 170 ? -10.313 3.139 4.574 1.00 96.38 170 GLY A O 1
ATOM 1211 N N . ALA A 1 171 ? -11.733 4.780 5.163 1.00 90.56 171 ALA A N 1
ATOM 1212 C CA . ALA A 1 171 ? -12.899 4.224 4.474 1.00 90.56 171 ALA A CA 1
ATOM 1213 C C . ALA A 1 171 ? -12.765 4.265 2.942 1.00 90.56 171 ALA A C 1
ATOM 1215 O O . ALA A 1 171 ? -13.355 3.440 2.249 1.00 90.56 171 ALA A O 1
ATOM 1216 N N . SER A 1 172 ? -11.993 5.218 2.416 1.00 94.69 172 SER A N 1
ATOM 1217 C CA . SER A 1 172 ? -11.765 5.397 0.985 1.00 94.69 172 SER A CA 1
ATOM 1218 C C . SER A 1 172 ? -10.297 5.681 0.670 1.00 94.69 172 SER A C 1
ATOM 1220 O O . SER A 1 172 ? -9.530 6.104 1.533 1.00 94.69 172 SER A O 1
ATOM 1222 N N . SER A 1 173 ? -9.901 5.525 -0.597 1.00 94.00 173 SER A N 1
ATOM 1223 C CA . SER A 1 173 ? -8.553 5.872 -1.074 1.00 94.00 173 SER A CA 1
ATOM 1224 C C . SER A 1 173 ? -8.226 7.372 -0.993 1.00 94.00 173 SER A C 1
ATOM 1226 O O . SER A 1 173 ? -7.051 7.750 -1.056 1.00 94.00 173 SER A O 1
ATOM 1228 N N . ALA A 1 174 ? -9.241 8.229 -0.831 1.00 94.44 174 ALA A N 1
ATOM 1229 C CA . ALA A 1 174 ? -9.068 9.656 -0.575 1.00 94.44 174 ALA A CA 1
ATOM 1230 C C . ALA A 1 174 ? -8.584 9.931 0.861 1.00 94.44 174 ALA A C 1
ATOM 1232 O O . ALA A 1 174 ? -7.877 10.912 1.095 1.00 94.44 174 ALA A O 1
ATOM 1233 N N . ASP A 1 175 ? -8.888 9.036 1.804 1.00 94.50 175 ASP A N 1
ATOM 1234 C CA . ASP A 1 175 ? -8.524 9.146 3.218 1.00 94.50 175 ASP A CA 1
ATOM 1235 C C . ASP A 1 175 ? -7.094 8.645 3.458 1.00 94.50 175 ASP A C 1
ATOM 1237 O O . ASP A 1 175 ? -6.873 7.693 4.207 1.00 94.50 175 ASP A O 1
ATOM 1241 N N . ARG A 1 176 ? -6.101 9.242 2.791 1.00 95.06 176 ARG A N 1
ATOM 1242 C CA . ARG A 1 176 ? -4.689 8.851 2.941 1.00 95.06 176 ARG A CA 1
ATOM 1243 C C . ARG A 1 176 ? -4.181 9.212 4.335 1.00 95.06 176 ARG A C 1
ATOM 1245 O O . ARG A 1 176 ? -4.055 10.388 4.669 1.00 95.06 176 ARG A O 1
ATOM 1252 N N . I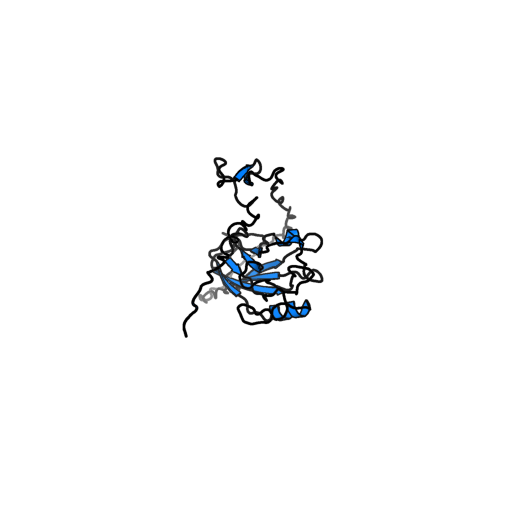LE A 1 177 ? -3.864 8.195 5.136 1.00 95.56 177 ILE A N 1
ATOM 1253 C CA . ILE A 1 177 ? -3.428 8.359 6.529 1.00 95.56 177 ILE A CA 1
ATOM 1254 C C . ILE A 1 177 ? -1.904 8.452 6.592 1.00 95.56 177 ILE A C 1
ATOM 1256 O O . ILE A 1 177 ? -1.350 9.421 7.107 1.00 95.56 177 ILE A O 1
ATOM 1260 N N . VAL A 1 178 ? -1.215 7.429 6.081 1.00 95.69 178 VAL A N 1
ATOM 1261 C CA . VAL A 1 178 ? 0.249 7.345 6.118 1.00 95.69 178 VAL A CA 1
ATOM 1262 C C . VAL A 1 178 ? 0.765 6.438 5.006 1.00 95.69 178 VAL A C 1
ATOM 1264 O O . VAL A 1 178 ? 0.117 5.457 4.648 1.00 95.69 178 VAL A O 1
ATOM 1267 N N . MET A 1 179 ? 1.923 6.765 4.435 1.00 95.00 179 MET A N 1
ATOM 1268 C CA . MET A 1 179 ? 2.583 5.900 3.459 1.00 95.00 179 MET A CA 1
ATOM 1269 C C . MET A 1 179 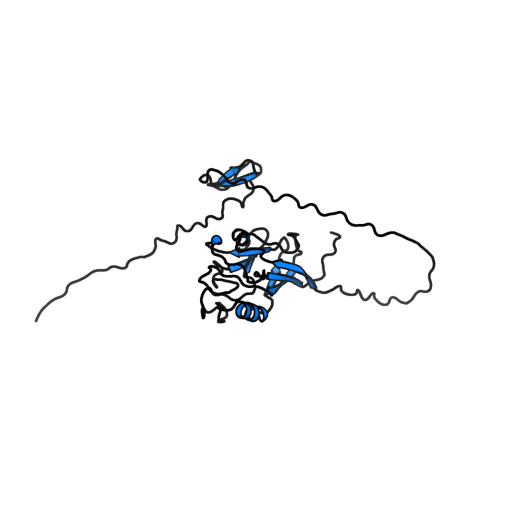? 3.057 4.623 4.164 1.00 95.00 179 MET A C 1
ATOM 1271 O O . MET A 1 179 ? 3.615 4.694 5.262 1.00 95.00 179 MET A O 1
ATOM 1275 N N . LEU A 1 180 ? 2.800 3.457 3.569 1.00 96.19 180 LEU A N 1
ATOM 1276 C CA . LEU A 1 180 ? 3.164 2.176 4.182 1.00 96.19 180 LEU A CA 1
ATOM 1277 C C . LEU A 1 180 ? 4.690 2.017 4.293 1.00 96.19 180 LEU A C 1
ATOM 1279 O O . LEU A 1 180 ? 5.426 2.683 3.570 1.00 96.19 180 LEU A O 1
ATOM 1283 N N . PRO A 1 181 ? 5.198 1.137 5.176 1.00 94.19 181 PRO A N 1
ATOM 1284 C CA . PRO A 1 181 ? 6.613 0.783 5.172 1.00 94.19 181 PRO A CA 1
ATOM 1285 C C . PRO A 1 181 ? 7.019 0.168 3.830 1.00 94.19 181 PRO A C 1
ATOM 1287 O O . PRO A 1 181 ? 6.426 -0.829 3.401 1.00 94.19 181 PRO A O 1
ATOM 1290 N N . GLY A 1 182 ? 8.065 0.717 3.215 1.00 93.19 182 GLY A N 1
ATOM 1291 C CA . GLY A 1 182 ? 8.608 0.194 1.972 1.00 93.19 182 GLY A CA 1
ATOM 1292 C C . GLY A 1 182 ? 9.768 1.006 1.397 1.00 93.19 182 GLY A C 1
ATOM 1293 O O . GLY A 1 182 ? 10.021 2.149 1.769 1.00 93.19 182 GLY A O 1
ATOM 1294 N N . THR A 1 183 ? 10.478 0.390 0.460 1.00 92.56 183 THR A N 1
ATOM 1295 C CA . THR A 1 183 ? 11.517 0.996 -0.390 1.00 92.56 183 THR A CA 1
ATOM 1296 C C . THR A 1 183 ? 10.896 1.876 -1.481 1.00 92.56 183 THR A C 1
ATOM 1298 O O . THR A 1 183 ? 9.773 1.618 -1.910 1.00 92.56 183 THR A O 1
ATOM 1301 N N . VAL A 1 184 ? 11.604 2.923 -1.931 1.00 91.06 184 VAL A N 1
ATOM 1302 C CA . VAL A 1 184 ? 11.032 4.022 -2.750 1.00 91.06 184 VAL A CA 1
ATOM 1303 C C . VAL A 1 184 ? 11.793 4.328 -4.052 1.00 91.06 184 VAL A C 1
ATOM 1305 O O . VAL A 1 184 ? 12.686 5.176 -4.056 1.00 91.06 184 VAL A O 1
ATOM 1308 N N . GLY A 1 185 ? 11.515 3.680 -5.176 1.00 89.44 185 GLY A N 1
ATOM 1309 C CA . GLY A 1 185 ? 12.257 3.993 -6.397 1.00 89.44 185 GLY A CA 1
ATOM 1310 C C . GLY A 1 185 ? 11.825 3.239 -7.638 1.00 89.44 185 GLY A C 1
ATOM 1311 O O . GLY A 1 185 ? 11.710 2.018 -7.656 1.00 89.44 185 GLY A O 1
ATOM 1312 N N . LEU A 1 186 ? 11.661 3.992 -8.721 1.00 89.06 186 LEU A N 1
ATOM 1313 C CA . LEU A 1 186 ? 11.383 3.449 -10.050 1.00 89.06 186 LEU A CA 1
ATOM 1314 C C . LEU A 1 186 ? 12.649 3.015 -10.793 1.00 89.06 186 LEU A C 1
ATOM 1316 O O . LEU A 1 186 ? 12.568 2.195 -11.702 1.00 89.06 186 LEU A O 1
ATOM 1320 N N . LEU A 1 187 ? 13.807 3.565 -10.411 1.00 86.94 187 LEU A N 1
ATOM 1321 C CA . LEU A 1 187 ? 15.111 3.370 -11.047 1.00 86.94 187 LEU A CA 1
ATOM 1322 C C . LEU A 1 187 ? 16.179 2.979 -10.004 1.00 86.94 187 LEU A C 1
ATOM 1324 O O . LEU A 1 187 ? 16.041 3.292 -8.812 1.00 86.94 187 LEU A O 1
ATOM 1328 N N . PRO A 1 188 ? 17.278 2.328 -10.418 1.00 77.94 188 PRO A N 1
ATOM 1329 C CA . PRO A 1 188 ? 18.343 1.952 -9.504 1.00 77.94 188 PRO A CA 1
ATOM 1330 C C . PRO A 1 188 ? 19.083 3.202 -9.017 1.00 77.94 188 PRO A C 1
ATOM 1332 O O . PRO A 1 188 ? 19.297 4.155 -9.765 1.00 77.94 188 PRO A O 1
ATOM 1335 N N . GLY A 1 189 ? 19.471 3.207 -7.742 1.00 66.00 189 GLY A N 1
ATOM 1336 C CA . GLY A 1 189 ? 20.207 4.323 -7.136 1.00 66.00 189 GLY A CA 1
ATOM 1337 C C . GLY A 1 189 ? 19.395 5.605 -6.912 1.00 66.00 189 GLY A C 1
ATOM 1338 O O . GLY A 1 189 ? 19.963 6.591 -6.446 1.00 66.00 189 GLY A O 1
ATOM 1339 N N . THR A 1 190 ? 18.087 5.612 -7.195 1.00 63.97 190 THR A N 1
ATOM 1340 C CA . THR A 1 190 ? 17.207 6.698 -6.739 1.00 63.97 190 THR A CA 1
ATOM 1341 C C . THR A 1 190 ? 17.179 6.682 -5.212 1.00 63.97 190 THR A C 1
ATOM 1343 O O . THR A 1 190 ? 16.877 5.643 -4.625 1.00 63.97 190 THR A O 1
ATOM 1346 N N . ALA A 1 191 ? 17.547 7.800 -4.584 1.00 57.38 191 ALA A N 1
ATOM 1347 C CA . ALA A 1 191 ? 17.594 7.917 -3.132 1.00 57.38 191 ALA A CA 1
ATOM 1348 C C . ALA A 1 191 ? 16.196 8.126 -2.547 1.00 57.38 191 ALA A C 1
ATOM 1350 O O . ALA A 1 191 ? 15.372 8.860 -3.096 1.00 57.38 191 ALA A O 1
ATOM 1351 N N . GLY A 1 192 ? 15.954 7.483 -1.411 1.00 54.78 192 GLY A N 1
ATOM 1352 C CA . GLY A 1 192 ? 14.670 7.555 -0.715 1.00 54.78 192 GLY A CA 1
ATOM 1353 C C . GLY A 1 192 ? 14.626 8.762 0.192 1.00 54.78 192 GLY A C 1
ATOM 1354 O O . GLY A 1 192 ? 15.658 9.403 0.398 1.00 54.78 192 GLY A O 1
ATOM 1355 N N . PRO A 1 193 ? 13.481 9.033 0.830 1.00 46.53 193 PRO A N 1
ATOM 1356 C CA . PRO A 1 193 ? 13.430 10.048 1.875 1.00 46.53 193 PRO A CA 1
ATOM 1357 C C . PRO A 1 193 ? 14.396 9.730 3.038 1.00 46.53 193 PRO A C 1
ATOM 1359 O O . PRO A 1 193 ? 14.808 10.640 3.751 1.00 46.53 193 PRO A O 1
ATOM 1362 N N . THR A 1 194 ? 14.817 8.467 3.191 1.00 55.22 194 THR A N 1
ATOM 1363 C CA . THR A 1 194 ? 15.817 8.004 4.170 1.00 55.22 194 THR A CA 1
ATOM 1364 C C . THR A 1 194 ? 17.236 7.839 3.608 1.00 55.22 194 THR A C 1
ATOM 1366 O O . THR A 1 194 ? 18.150 7.538 4.368 1.00 55.22 194 THR A O 1
ATOM 1369 N N . GLY A 1 195 ? 17.458 8.068 2.306 1.00 55.81 195 GLY A N 1
ATOM 1370 C CA . GLY A 1 195 ? 18.773 7.926 1.663 1.00 55.81 195 GLY A CA 1
ATOM 1371 C C . GLY A 1 195 ? 19.156 6.507 1.219 1.00 55.81 195 GLY A C 1
ATOM 1372 O O . GLY A 1 195 ? 20.255 6.325 0.694 1.00 55.81 195 GLY A O 1
ATOM 1373 N N . ASP A 1 196 ? 18.269 5.523 1.376 1.00 59.38 196 ASP A N 1
ATO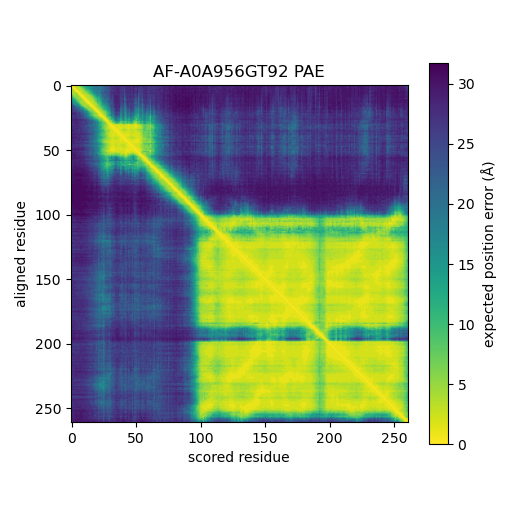M 1374 C CA . ASP A 1 196 ? 18.499 4.148 0.917 1.00 59.38 196 ASP A CA 1
ATOM 1375 C C . ASP A 1 196 ? 18.343 4.020 -0.618 1.00 59.38 196 ASP A C 1
ATOM 1377 O O . ASP A 1 196 ? 17.800 4.919 -1.271 1.00 59.38 196 ASP A O 1
ATOM 1381 N N . GLN A 1 197 ? 18.901 2.949 -1.209 1.00 60.41 197 GLN A N 1
ATOM 1382 C CA . GLN A 1 197 ? 18.798 2.616 -2.644 1.00 60.41 197 GLN A CA 1
ATOM 1383 C C . GLN A 1 197 ? 17.480 1.901 -2.931 1.00 60.41 197 GLN A C 1
ATOM 1385 O O . GLN A 1 197 ? 17.151 0.956 -2.216 1.00 60.41 197 GLN A O 1
ATOM 1390 N N . ASN A 1 198 ? 16.759 2.287 -3.989 1.00 73.00 198 ASN A N 1
ATOM 1391 C CA . ASN A 1 198 ? 15.330 1.988 -3.963 1.00 73.00 198 ASN A CA 1
ATOM 1392 C C . ASN A 1 198 ? 14.636 1.423 -5.204 1.00 73.00 198 ASN A C 1
ATOM 1394 O O . ASN A 1 198 ? 13.438 1.168 -5.141 1.00 73.00 198 ASN A O 1
ATOM 1398 N N . GLY A 1 199 ? 15.341 1.213 -6.307 1.00 88.38 199 GLY A N 1
ATOM 1399 C CA . GLY A 1 199 ? 14.846 0.375 -7.397 1.00 88.38 199 GLY A CA 1
ATOM 1400 C C . GLY A 1 199 ? 15.719 -0.866 -7.483 1.00 88.38 199 GLY A C 1
ATOM 1401 O O . GLY A 1 199 ? 16.935 -0.742 -7.645 1.00 88.38 199 GLY A O 1
ATOM 1402 N N . PHE A 1 200 ? 15.128 -2.053 -7.382 1.00 92.75 200 PHE A N 1
ATOM 1403 C CA . PHE A 1 200 ? 15.855 -3.319 -7.444 1.00 92.75 200 PHE A CA 1
ATOM 1404 C C . PHE A 1 200 ? 15.613 -4.018 -8.783 1.00 92.75 200 PHE A C 1
ATOM 1406 O O . PHE A 1 200 ? 14.477 -4.212 -9.205 1.00 92.75 200 PHE A O 1
ATOM 1413 N N . GLU A 1 201 ? 16.681 -4.427 -9.468 1.00 92.44 201 GLU A N 1
ATOM 1414 C CA . GLU A 1 201 ? 16.556 -5.249 -10.687 1.00 92.44 201 GLU A CA 1
ATOM 1415 C C . GLU A 1 201 ? 15.987 -6.632 -10.366 1.00 92.44 201 GLU A C 1
ATOM 1417 O O . GLU A 1 201 ? 15.191 -7.190 -11.123 1.00 92.44 201 GLU A O 1
ATOM 1422 N N . ASP A 1 202 ? 16.379 -7.155 -9.207 1.00 93.81 202 ASP A N 1
ATOM 1423 C CA . ASP A 1 202 ? 15.998 -8.464 -8.710 1.00 93.81 202 ASP A CA 1
ATOM 1424 C C . ASP A 1 202 ? 14.866 -8.365 -7.678 1.00 93.81 202 ASP A C 1
ATOM 1426 O O . ASP A 1 202 ? 14.919 -7.586 -6.722 1.00 93.81 202 ASP A O 1
ATOM 1430 N N . PHE A 1 203 ? 13.837 -9.190 -7.865 1.00 95.88 203 PHE A N 1
ATOM 1431 C CA . PHE A 1 203 ? 12.666 -9.224 -6.994 1.00 95.88 203 PHE A CA 1
ATOM 1432 C C . PHE A 1 203 ? 13.021 -9.682 -5.572 1.00 95.88 203 PHE A C 1
ATOM 1434 O O . PHE A 1 203 ? 12.526 -9.122 -4.592 1.00 95.88 203 PHE A O 1
ATOM 1441 N N . ALA A 1 204 ? 13.900 -10.679 -5.431 1.00 96.69 204 ALA A N 1
ATOM 1442 C CA . ALA A 1 204 ? 14.284 -11.188 -4.119 1.00 96.69 204 ALA A CA 1
ATOM 1443 C C . ALA A 1 204 ? 15.106 -10.157 -3.332 1.00 96.69 204 ALA A C 1
ATOM 1445 O O . ALA A 1 204 ? 14.916 -10.039 -2.121 1.00 96.69 204 ALA A O 1
ATOM 1446 N N . ALA A 1 205 ? 15.950 -9.370 -4.005 1.00 93.94 205 ALA A N 1
ATOM 1447 C CA . ALA A 1 205 ? 16.662 -8.244 -3.408 1.00 93.94 205 ALA A CA 1
ATOM 1448 C C . ALA A 1 205 ? 15.696 -7.167 -2.887 1.00 93.94 205 ALA A C 1
ATOM 1450 O O . ALA A 1 205 ? 15.859 -6.717 -1.752 1.00 93.94 205 ALA A O 1
ATOM 1451 N N . CYS A 1 206 ? 14.654 -6.827 -3.659 1.00 95.12 206 CYS A N 1
ATOM 1452 C CA . CYS A 1 206 ? 13.596 -5.922 -3.203 1.00 95.12 206 CYS A CA 1
ATOM 1453 C C . CYS A 1 206 ? 12.932 -6.438 -1.925 1.00 95.12 206 CYS A C 1
ATOM 1455 O O . CYS A 1 206 ? 12.878 -5.743 -0.910 1.00 95.12 206 CYS A O 1
ATOM 1457 N N . VAL A 1 207 ? 12.480 -7.694 -1.931 1.00 96.62 207 VAL A N 1
ATOM 1458 C CA . VAL A 1 207 ? 11.845 -8.288 -0.751 1.00 96.62 207 VAL A CA 1
ATOM 1459 C C . VAL A 1 207 ? 12.795 -8.287 0.447 1.00 96.62 207 VAL A C 1
ATOM 1461 O O . VAL A 1 207 ? 12.384 -7.936 1.551 1.00 96.62 207 VAL A O 1
ATOM 1464 N N . ALA A 1 208 ? 14.055 -8.680 0.249 1.00 95.31 208 ALA A N 1
ATOM 1465 C CA . ALA A 1 208 ? 15.042 -8.760 1.319 1.00 95.31 208 ALA A CA 1
ATOM 1466 C C . ALA A 1 208 ? 15.318 -7.394 1.959 1.00 95.31 208 ALA A C 1
ATOM 1468 O O . ALA A 1 208 ? 15.429 -7.327 3.182 1.00 95.31 208 ALA A O 1
ATOM 1469 N N . ALA A 1 209 ? 15.381 -6.323 1.161 1.00 92.56 209 ALA A N 1
ATOM 1470 C CA . ALA A 1 209 ? 15.531 -4.962 1.665 1.00 92.56 209 ALA A CA 1
ATOM 1471 C C . ALA A 1 209 ? 14.319 -4.539 2.508 1.00 92.56 209 ALA A C 1
ATOM 1473 O O . ALA A 1 209 ? 14.479 -4.079 3.636 1.00 92.56 209 ALA A O 1
ATOM 1474 N N . ASN A 1 210 ? 13.099 -4.781 2.018 1.00 93.94 210 ASN A N 1
ATOM 1475 C CA . ASN A 1 210 ? 11.881 -4.410 2.742 1.00 93.94 210 ASN A CA 1
ATOM 1476 C C . ASN A 1 210 ? 11.697 -5.195 4.058 1.00 93.94 210 ASN A C 1
ATOM 1478 O O . ASN A 1 210 ? 11.207 -4.639 5.036 1.00 93.94 210 ASN A O 1
ATOM 1482 N N . ARG A 1 211 ? 12.161 -6.454 4.144 1.00 95.69 211 ARG A N 1
ATOM 1483 C CA . ARG A 1 211 ? 12.130 -7.245 5.398 1.00 95.69 211 ARG A CA 1
ATOM 1484 C C . ARG A 1 211 ? 13.034 -6.704 6.510 1.00 95.69 211 ARG A C 1
ATOM 1486 O O . ARG A 1 211 ? 12.923 -7.162 7.642 1.00 95.69 211 ARG A O 1
ATOM 1493 N N . GLN A 1 212 ? 13.946 -5.785 6.199 1.00 93.56 212 GLN A N 1
ATOM 1494 C CA . GLN A 1 212 ? 14.822 -5.151 7.190 1.00 93.56 212 GLN A CA 1
ATOM 1495 C C . GLN A 1 212 ? 14.221 -3.866 7.770 1.00 93.56 212 GLN A C 1
ATOM 1497 O O . GLN A 1 212 ? 14.771 -3.316 8.724 1.00 93.56 212 GLN A O 1
ATOM 1502 N N . LEU A 1 213 ? 13.112 -3.380 7.205 1.00 90.50 213 LEU A N 1
ATOM 1503 C CA . LEU A 1 213 ? 12.459 -2.166 7.671 1.00 90.50 213 LEU A CA 1
ATOM 1504 C C . LEU A 1 213 ? 11.810 -2.400 9.035 1.00 90.50 213 LEU A C 1
ATOM 1506 O O . LEU A 1 213 ? 11.179 -3.428 9.285 1.00 90.50 213 LEU A O 1
ATOM 1510 N N . ALA A 1 214 ? 11.956 -1.416 9.918 1.00 92.06 214 ALA A N 1
ATOM 1511 C CA . ALA A 1 214 ? 11.229 -1.411 11.174 1.00 92.06 214 ALA A CA 1
ATOM 1512 C C . ALA A 1 214 ? 9.721 -1.230 10.911 1.00 92.06 214 ALA A C 1
ATOM 1514 O O . ALA A 1 214 ? 9.350 -0.502 9.984 1.00 92.06 214 ALA A O 1
ATOM 1515 N N . PRO A 1 215 ? 8.851 -1.825 11.744 1.00 93.69 215 PRO A N 1
ATOM 1516 C CA . PRO A 1 215 ? 7.426 -1.545 11.687 1.00 93.69 215 PRO A CA 1
ATOM 1517 C C . PRO A 1 215 ? 7.123 -0.054 11.853 1.00 93.69 215 PRO A C 1
ATOM 1519 O O . PRO A 1 215 ? 7.706 0.623 12.706 1.00 93.69 215 PRO A O 1
ATOM 1522 N N . LEU A 1 216 ? 6.172 0.451 11.071 1.00 93.88 216 LEU A N 1
ATOM 1523 C CA . LEU A 1 216 ? 5.655 1.808 11.225 1.00 93.88 216 LEU A CA 1
ATOM 1524 C C . LEU A 1 216 ? 4.600 1.816 12.327 1.00 93.88 216 LEU A C 1
ATOM 1526 O O . LEU A 1 216 ? 3.623 1.077 12.250 1.00 93.88 216 LEU A O 1
ATOM 1530 N N . ARG A 1 217 ? 4.757 2.690 13.323 1.00 94.69 217 ARG A N 1
ATOM 1531 C CA . ARG A 1 217 ? 3.757 2.884 14.381 1.00 94.69 217 ARG A CA 1
ATOM 1532 C C . ARG A 1 217 ? 3.006 4.190 14.172 1.00 94.69 217 ARG A C 1
ATOM 1534 O O . ARG A 1 217 ? 3.636 5.217 13.925 1.00 94.69 217 ARG A O 1
ATOM 1541 N N . TYR A 1 218 ? 1.684 4.162 14.306 1.00 92.19 218 TYR A N 1
ATOM 1542 C CA . TYR A 1 218 ? 0.846 5.357 14.199 1.00 92.19 218 TYR A CA 1
ATOM 1543 C C . TYR A 1 218 ? -0.406 5.260 15.088 1.00 92.19 218 TYR A C 1
ATOM 1545 O O . TYR A 1 218 ? -0.776 4.179 15.547 1.00 92.19 218 TYR A O 1
ATOM 1553 N N . GLN A 1 219 ? -1.042 6.405 15.345 1.00 95.19 219 GLN A N 1
ATOM 1554 C CA . GLN A 1 219 ? -2.275 6.509 16.126 1.00 95.19 219 GLN A CA 1
ATOM 1555 C C . GLN A 1 219 ? -3.489 6.580 15.191 1.00 95.19 219 GLN A C 1
ATOM 1557 O O . GLN A 1 219 ? -3.539 7.447 14.319 1.00 95.19 219 GLN A O 1
ATOM 1562 N N . HIS A 1 220 ? -4.488 5.725 15.411 1.00 94.75 220 HIS A N 1
ATOM 1563 C CA . HIS A 1 220 ? -5.749 5.703 14.665 1.00 94.75 220 HIS A CA 1
ATOM 1564 C C . HIS A 1 220 ? -6.918 6.147 15.559 1.00 94.75 220 HIS A C 1
ATOM 1566 O O . HIS A 1 220 ? -7.028 5.645 16.683 1.00 94.75 220 HIS A O 1
ATOM 1572 N N . PRO A 1 221 ? -7.810 7.050 15.107 1.00 94.62 221 PRO A N 1
ATOM 1573 C CA . PRO A 1 221 ? -9.020 7.420 15.851 1.00 94.62 221 PRO A CA 1
ATOM 1574 C C . PRO A 1 221 ? -10.099 6.324 15.892 1.00 94.62 221 PRO A C 1
ATOM 1576 O O . PRO A 1 221 ? -11.096 6.499 16.588 1.00 94.62 221 PRO A O 1
ATOM 1579 N N . GLY A 1 222 ? -9.908 5.210 15.181 1.00 93.38 222 GLY A N 1
ATOM 1580 C CA . GLY A 1 222 ? -10.898 4.146 15.021 1.00 93.38 222 GLY A CA 1
ATOM 1581 C C . GLY A 1 222 ? -11.651 4.251 13.692 1.00 93.38 222 GLY A C 1
ATOM 1582 O O . GLY A 1 222 ? -11.594 5.275 13.011 1.00 93.38 222 GLY A O 1
ATOM 1583 N N . GLY A 1 223 ? -12.324 3.168 13.303 1.00 95.38 223 GLY A N 1
ATOM 1584 C CA . GLY A 1 223 ? -12.978 3.021 11.997 1.00 95.38 223 GLY A CA 1
ATOM 1585 C C . GLY A 1 223 ? -12.221 2.088 11.043 1.00 95.38 223 GLY A C 1
ATOM 1586 O O . GLY A 1 223 ? -11.235 1.468 11.456 1.00 95.38 223 GLY A O 1
ATOM 1587 N N . PRO A 1 224 ? -12.689 1.942 9.791 1.00 96.00 224 PRO A N 1
ATOM 1588 C CA . PRO A 1 224 ? -12.109 1.011 8.828 1.00 96.00 224 PRO A CA 1
ATOM 1589 C C . PRO A 1 224 ? -10.693 1.428 8.420 1.00 96.00 224 PRO A C 1
ATOM 1591 O O . PRO A 1 224 ? -10.359 2.616 8.398 1.00 96.00 224 PRO A O 1
ATOM 1594 N N . LEU A 1 225 ? -9.875 0.432 8.085 1.00 96.94 225 LEU A N 1
ATOM 1595 C CA . LEU A 1 225 ? -8.534 0.615 7.539 1.00 96.94 225 LEU A CA 1
ATOM 1596 C C . LEU A 1 225 ? -8.315 -0.317 6.351 1.00 96.94 225 LEU A C 1
ATOM 1598 O O . LEU A 1 225 ? -8.739 -1.473 6.366 1.00 96.94 225 LEU A O 1
ATOM 1602 N N . GLY A 1 226 ? -7.572 0.164 5.363 1.00 96.94 226 GLY A N 1
ATOM 1603 C CA . GLY A 1 226 ? -7.126 -0.622 4.223 1.00 96.94 226 GLY A CA 1
ATOM 1604 C C . GLY A 1 226 ? -5.809 -0.116 3.655 1.00 96.94 226 GLY A C 1
ATOM 1605 O O . GLY A 1 226 ? -5.248 0.874 4.122 1.00 96.94 226 GLY A O 1
ATOM 1606 N N . ILE A 1 227 ? -5.313 -0.808 2.638 1.00 97.38 227 ILE A N 1
ATOM 1607 C CA . ILE A 1 227 ? -4.176 -0.371 1.830 1.00 97.38 227 ILE A CA 1
ATOM 1608 C C . ILE A 1 227 ? -4.648 0.006 0.429 1.00 97.38 227 ILE A C 1
ATOM 1610 O O . ILE A 1 227 ? -5.622 -0.552 -0.072 1.00 97.38 227 ILE A O 1
ATOM 1614 N N . PHE A 1 228 ? -3.950 0.936 -0.208 1.00 97.06 228 PHE A N 1
ATOM 1615 C CA . PHE A 1 228 ? -4.264 1.406 -1.554 1.00 97.06 228 PHE A CA 1
ATOM 1616 C C . PHE A 1 228 ? -2.981 1.810 -2.280 1.00 97.06 228 PHE A C 1
ATOM 1618 O O . PHE A 1 228 ? -2.141 2.499 -1.697 1.00 97.06 228 PHE A O 1
ATOM 1625 N N . GLU A 1 229 ? -2.828 1.407 -3.540 1.00 96.56 229 GLU A N 1
ATOM 1626 C CA . GLU A 1 229 ? -1.767 1.930 -4.400 1.00 96.56 229 GLU A CA 1
ATOM 1627 C C . GLU A 1 229 ? -2.248 3.229 -5.034 1.00 96.56 229 GLU A C 1
ATOM 1629 O O . GLU A 1 229 ? -3.223 3.240 -5.772 1.00 96.56 229 GLU A O 1
ATOM 1634 N N . ALA A 1 230 ? -1.572 4.333 -4.737 1.00 95.12 230 ALA A N 1
ATOM 1635 C CA . ALA A 1 230 ? -1.726 5.560 -5.492 1.00 95.12 230 ALA A CA 1
ATOM 1636 C C . ALA A 1 230 ? -0.821 5.493 -6.716 1.00 95.12 230 ALA A C 1
ATOM 1638 O O . ALA A 1 230 ? 0.396 5.393 -6.565 1.00 95.12 230 ALA A O 1
ATOM 1639 N N . ASP A 1 231 ? -1.422 5.591 -7.896 1.00 93.38 231 ASP A N 1
ATOM 1640 C CA . ASP A 1 231 ? -0.705 5.651 -9.160 1.00 93.38 231 ASP A CA 1
ATOM 1641 C C . ASP A 1 231 ? -1.422 6.556 -10.171 1.00 93.38 231 ASP A C 1
ATOM 1643 O O . ASP A 1 231 ? -2.640 6.770 -10.126 1.00 93.38 231 ASP A O 1
ATOM 1647 N N . ILE A 1 232 ? -0.650 7.096 -11.105 1.00 89.19 232 ILE A N 1
ATOM 1648 C CA . ILE A 1 232 ? -1.138 7.874 -12.237 1.00 89.19 232 ILE A CA 1
ATOM 1649 C C . ILE A 1 232 ? -1.586 6.979 -13.399 1.00 89.19 232 ILE A C 1
ATOM 1651 O O . ILE A 1 232 ? -2.372 7.445 -14.224 1.00 89.19 232 ILE A O 1
ATOM 1655 N N . TYR A 1 233 ? -1.122 5.723 -13.478 1.00 92.00 233 TYR A N 1
ATOM 1656 C CA . TYR A 1 233 ? -1.471 4.822 -14.577 1.00 92.00 233 TYR A CA 1
ATOM 1657 C C . TYR A 1 233 ? -1.373 3.329 -14.204 1.00 92.00 233 TYR A C 1
ATOM 1659 O O . TYR A 1 233 ? -0.400 2.670 -14.502 1.00 92.00 233 TYR A O 1
ATOM 1667 N N . TYR A 1 234 ? -2.426 2.744 -13.632 1.00 91.69 234 TYR A N 1
ATOM 1668 C CA . TYR A 1 234 ? -2.425 1.322 -13.232 1.00 91.69 234 TYR A CA 1
ATOM 1669 C C . TYR A 1 234 ? -2.210 0.262 -14.338 1.00 91.69 234 TYR A C 1
ATOM 1671 O O . TYR A 1 234 ? -1.699 -0.812 -14.018 1.00 91.69 234 TYR A O 1
ATOM 1679 N N . PRO A 1 235 ? -2.630 0.451 -15.611 1.00 91.75 235 PRO A N 1
ATOM 1680 C CA . PRO A 1 235 ? -2.580 -0.631 -16.600 1.00 91.75 235 PRO A CA 1
ATOM 1681 C C . PRO A 1 235 ? -1.189 -1.172 -16.955 1.00 91.75 235 PRO A C 1
ATOM 1683 O O . PRO A 1 235 ? -1.120 -2.247 -17.552 1.00 91.75 235 PRO A O 1
ATOM 1686 N N . ASP A 1 236 ? -0.100 -0.459 -16.658 1.00 92.75 236 ASP A N 1
ATOM 1687 C CA . ASP A 1 236 ? 1.266 -0.957 -16.870 1.00 92.75 236 ASP A CA 1
ATOM 1688 C C . ASP A 1 236 ? 1.925 -1.518 -15.603 1.00 92.75 236 ASP A C 1
ATOM 1690 O O . ASP A 1 236 ? 3.027 -2.078 -15.698 1.00 92.75 236 ASP A O 1
ATOM 1694 N N . ASN A 1 237 ? 1.235 -1.481 -14.461 1.00 93.88 237 ASN A N 1
ATOM 1695 C CA . ASN A 1 237 ? 1.727 -2.083 -13.233 1.00 93.88 237 ASN A CA 1
ATOM 1696 C C . ASN A 1 237 ? 1.935 -3.584 -13.410 1.00 93.88 237 ASN A C 1
ATOM 1698 O O . ASN A 1 237 ? 1.144 -4.318 -14.010 1.00 93.88 237 ASN A O 1
ATOM 1702 N N . VAL A 1 238 ? 3.043 -4.055 -12.854 1.00 94.25 238 VAL A N 1
ATOM 1703 C CA . VAL A 1 238 ? 3.437 -5.456 -12.881 1.00 94.25 238 VAL A CA 1
ATOM 1704 C C . VAL A 1 238 ? 3.320 -6.010 -11.475 1.00 94.25 238 VAL A C 1
ATOM 1706 O O . VAL A 1 238 ? 4.000 -5.557 -10.550 1.00 94.25 238 VAL A O 1
ATOM 1709 N N . SER A 1 239 ? 2.471 -7.027 -11.340 1.00 93.19 239 SER A N 1
ATOM 1710 C CA . SER A 1 239 ? 2.331 -7.811 -10.116 1.00 93.19 239 SER A CA 1
ATOM 1711 C C . SER A 1 239 ? 3.659 -8.453 -9.712 1.00 93.19 239 SER A C 1
ATOM 1713 O O . SER A 1 239 ? 4.521 -8.747 -10.545 1.00 93.19 239 SER A O 1
ATOM 1715 N N . GLY A 1 240 ? 3.804 -8.726 -8.423 1.00 93.88 240 GLY A N 1
ATOM 1716 C CA . GLY A 1 240 ? 4.930 -9.465 -7.879 1.00 93.88 240 GLY A CA 1
ATOM 1717 C C . GLY A 1 240 ? 5.074 -10.871 -8.467 1.00 93.88 240 GLY A C 1
ATOM 1718 O O . GLY A 1 240 ? 4.154 -11.437 -9.065 1.00 93.88 240 GLY A O 1
ATOM 1719 N N . GLN A 1 241 ? 6.265 -11.448 -8.307 1.00 94.88 241 GLN A N 1
ATOM 1720 C CA . GLN A 1 241 ? 6.595 -12.763 -8.862 1.00 94.88 241 GLN A CA 1
ATOM 1721 C C . GLN A 1 241 ? 5.967 -13.897 -8.046 1.00 94.88 241 GLN A C 1
ATOM 1723 O O . GLN A 1 241 ? 5.856 -13.800 -6.826 1.00 94.88 241 GLN A O 1
ATOM 1728 N N . ASP A 1 242 ? 5.573 -14.984 -8.715 1.00 91.88 242 ASP A N 1
ATOM 1729 C CA . ASP A 1 242 ? 5.046 -16.206 -8.084 1.00 91.88 242 ASP A CA 1
ATOM 1730 C C . ASP A 1 242 ? 3.867 -15.958 -7.116 1.00 91.88 242 ASP A C 1
ATOM 1732 O O . ASP A 1 242 ? 3.731 -16.620 -6.088 1.00 91.88 242 ASP A O 1
ATOM 1736 N N . GLY A 1 243 ? 3.024 -14.965 -7.425 1.00 87.69 243 GLY A N 1
ATOM 1737 C CA . GLY A 1 243 ? 1.879 -14.571 -6.593 1.00 87.69 243 GLY A CA 1
ATOM 1738 C C . GLY A 1 243 ? 2.242 -13.748 -5.351 1.00 87.69 243 GLY A C 1
ATOM 1739 O O . GLY A 1 243 ? 1.410 -13.574 -4.460 1.00 87.69 243 GLY A O 1
ATOM 1740 N N . ARG A 1 244 ? 3.477 -13.242 -5.260 1.00 93.88 244 ARG A N 1
ATOM 1741 C CA . ARG A 1 244 ? 3.989 -12.479 -4.111 1.00 93.88 244 ARG A CA 1
ATOM 1742 C C . ARG A 1 244 ? 3.893 -10.976 -4.359 1.00 93.88 244 ARG A C 1
ATOM 1744 O O . ARG A 1 244 ? 4.895 -10.298 -4.563 1.00 93.88 244 ARG A O 1
ATOM 1751 N N . ASN A 1 245 ? 2.676 -10.455 -4.353 1.00 94.44 245 ASN A N 1
ATOM 1752 C CA . ASN A 1 245 ? 2.425 -9.014 -4.396 1.00 94.44 245 ASN A CA 1
ATOM 1753 C C . ASN A 1 245 ? 2.733 -8.324 -3.061 1.00 94.44 245 ASN A C 1
ATOM 1755 O O . ASN A 1 245 ? 2.780 -9.011 -2.033 1.00 94.44 245 ASN A O 1
ATOM 1759 N N . PRO A 1 246 ? 2.893 -6.984 -3.062 1.00 96.56 246 PRO A N 1
ATOM 1760 C CA . PRO A 1 246 ? 3.048 -6.209 -1.839 1.00 96.56 246 PRO A CA 1
ATOM 1761 C C . PRO A 1 246 ? 1.976 -6.533 -0.790 1.00 96.56 246 PRO A C 1
ATOM 1763 O O . PRO A 1 246 ? 0.778 -6.647 -1.086 1.00 96.56 246 PRO A O 1
ATOM 1766 N N . ARG A 1 247 ? 2.437 -6.726 0.447 1.00 96.62 247 ARG A N 1
ATOM 1767 C CA . ARG A 1 247 ? 1.640 -7.246 1.555 1.00 96.62 247 ARG A CA 1
ATOM 1768 C C . ARG A 1 247 ? 2.096 -6.667 2.888 1.00 96.62 247 ARG A C 1
ATOM 1770 O O . ARG A 1 247 ? 3.290 -6.685 3.199 1.00 96.62 247 ARG A O 1
ATOM 1777 N N . TRP A 1 248 ? 1.129 -6.284 3.719 1.00 97.81 248 TRP A N 1
ATOM 1778 C CA . TRP A 1 248 ? 1.373 -5.751 5.060 1.00 97.81 248 TRP A CA 1
ATOM 1779 C C . TRP A 1 248 ? 0.474 -6.397 6.100 1.00 97.81 248 TRP A C 1
ATOM 1781 O O . TRP A 1 248 ? -0.660 -6.775 5.812 1.00 97.81 248 TRP A O 1
ATOM 1791 N N . ARG A 1 249 ? 0.986 -6.489 7.324 1.00 96.50 249 ARG A N 1
ATOM 1792 C CA . ARG A 1 249 ? 0.269 -6.954 8.509 1.00 96.50 249 ARG A CA 1
ATOM 1793 C C . ARG A 1 249 ? -0.033 -5.772 9.419 1.00 96.50 249 ARG A C 1
ATOM 1795 O O . ARG A 1 249 ? 0.826 -4.907 9.602 1.00 96.50 249 ARG A O 1
ATOM 1802 N N . LEU A 1 250 ? -1.236 -5.755 9.985 1.00 95.56 250 LEU A N 1
ATOM 1803 C CA . LEU A 1 250 ? -1.686 -4.726 10.916 1.00 95.56 250 LEU A CA 1
ATOM 1804 C C . LEU A 1 250 ? -1.836 -5.325 12.314 1.00 95.56 250 LEU A C 1
ATOM 1806 O O . LEU A 1 250 ? -2.647 -6.224 12.532 1.00 95.56 250 LEU A O 1
ATOM 1810 N N . VAL A 1 251 ? -1.078 -4.794 13.270 1.00 94.44 251 VAL A N 1
ATOM 1811 C CA . VAL A 1 251 ? -1.108 -5.226 14.670 1.00 94.44 251 VAL A CA 1
ATOM 1812 C C . VAL A 1 251 ? -1.522 -4.056 15.551 1.00 94.44 251 VAL A C 1
ATOM 1814 O O . VAL A 1 251 ? -0.920 -2.989 15.501 1.00 94.44 251 VAL A O 1
ATOM 1817 N N . PHE A 1 252 ? -2.539 -4.251 16.376 1.00 93.06 252 PHE A N 1
ATOM 1818 C CA . PHE A 1 252 ? -2.952 -3.302 17.399 1.00 93.06 252 PHE A CA 1
ATOM 1819 C C . PHE A 1 252 ? -2.109 -3.461 18.653 1.00 93.06 252 PHE A C 1
ATOM 1821 O O . PHE A 1 252 ? -1.905 -4.576 19.128 1.00 93.06 252 PHE A O 1
ATOM 1828 N N . ASP A 1 253 ? -1.635 -2.345 19.185 1.00 90.00 253 ASP A N 1
ATOM 1829 C CA . ASP A 1 253 ? -0.855 -2.261 20.414 1.00 90.00 253 ASP A CA 1
ATOM 1830 C C . ASP A 1 253 ? -1.781 -1.892 21.578 1.00 90.00 253 ASP A C 1
ATOM 1832 O O . ASP A 1 253 ? -1.830 -0.755 22.053 1.00 90.00 253 ASP A O 1
ATOM 1836 N N . GLY A 1 254 ? -2.600 -2.865 21.967 1.00 84.50 254 GLY A N 1
ATOM 1837 C CA . GLY A 1 254 ? -3.605 -2.755 23.012 1.00 84.50 254 GLY A CA 1
ATOM 1838 C C . GLY A 1 254 ? -4.327 -4.087 23.242 1.00 84.50 254 GLY A C 1
ATOM 1839 O O . GLY A 1 254 ? -4.123 -5.040 22.485 1.00 84.50 254 GLY A O 1
ATOM 1840 N N . PRO A 1 255 ? -5.165 -4.176 24.292 1.00 80.44 255 PRO A N 1
ATOM 1841 C CA . PRO A 1 255 ? -5.976 -5.361 24.545 1.00 80.44 255 PRO A CA 1
ATOM 1842 C C . PRO A 1 255 ? -6.984 -5.570 23.413 1.00 80.44 255 PRO A C 1
ATOM 1844 O O . PRO A 1 255 ? -7.498 -4.604 22.844 1.00 80.44 255 PRO A O 1
ATOM 1847 N N . CYS A 1 256 ? -7.287 -6.828 23.102 1.00 79.00 256 CYS A N 1
ATOM 1848 C CA . CYS A 1 256 ? -8.189 -7.121 21.992 1.00 79.00 256 CYS A CA 1
ATOM 1849 C C . CYS A 1 256 ? -9.606 -6.685 22.326 1.00 79.00 256 CYS A C 1
ATOM 1851 O O . CYS A 1 256 ? -10.062 -6.965 23.438 1.00 79.00 256 CYS A O 1
ATOM 1853 N N . PRO A 1 257 ? -10.303 -6.022 21.384 1.00 74.00 257 PRO A N 1
ATOM 1854 C CA . PRO A 1 257 ? -11.720 -5.771 21.557 1.00 74.00 257 PRO A CA 1
ATOM 1855 C C . PRO A 1 257 ? -12.419 -7.122 21.736 1.00 74.00 257 PRO A C 1
ATOM 1857 O O . PRO A 1 257 ? -12.223 -8.050 20.948 1.00 74.00 257 PRO A O 1
ATOM 1860 N N . THR A 1 258 ? -13.173 -7.256 22.821 1.00 74.00 258 THR A N 1
ATOM 1861 C CA . THR A 1 258 ? -14.060 -8.397 23.039 1.00 74.00 258 THR A CA 1
ATOM 1862 C C . THR A 1 258 ? -15.238 -8.268 22.082 1.00 74.00 258 THR A C 1
ATOM 1864 O O . THR A 1 258 ? -15.746 -7.170 21.886 1.00 74.00 258 THR A O 1
ATOM 1867 N N . THR A 1 259 ? -15.675 -9.370 21.478 1.00 58.66 259 THR A N 1
ATOM 1868 C CA . THR A 1 259 ? -16.734 -9.429 20.449 1.00 58.66 259 THR A CA 1
ATOM 1869 C C . THR A 1 259 ? -18.148 -9.065 20.936 1.00 58.66 259 THR A C 1
ATOM 1871 O O . THR A 1 259 ? -19.111 -9.362 20.239 1.00 58.66 259 THR A O 1
ATOM 1874 N N . ASP A 1 260 ? -18.285 -8.441 22.107 1.00 49.75 260 ASP A N 1
ATOM 1875 C CA . ASP A 1 260 ? -19.551 -8.309 22.841 1.00 49.75 260 ASP A CA 1
ATOM 1876 C C . ASP A 1 260 ? -20.129 -6.875 22.893 1.00 49.75 260 ASP A C 1
ATOM 1878 O O . ASP A 1 260 ? -21.101 -6.664 23.618 1.00 49.75 260 ASP A O 1
ATOM 1882 N N . ASP A 1 261 ? -19.587 -5.910 22.135 1.00 43.19 261 ASP A N 1
ATOM 1883 C CA . ASP A 1 261 ? -20.101 -4.522 22.068 1.00 43.19 261 ASP A CA 1
ATOM 1884 C C . ASP A 1 261 ? -20.775 -4.177 20.726 1.00 43.19 261 ASP A C 1
ATOM 1886 O O . ASP A 1 261 ? -20.124 -4.332 19.664 1.00 43.19 261 ASP A O 1
#

Secondary structure (DSSP, 8-state):
----------------SSSS----S--TTS-BPPTTS--STTEEE-TTSBEEETT-SSPPP-PPPPPP-PPPPPP-------------------------S-EEEEEEE---BTTBGGGGGS-EESGGGPPBPSEEEEEEEEE--BBSSTTS-BBSBS-TTSSSEEEEESSSTT-EEEEPS--B-SSTT-B-TTS-B--BSSHHHHHHHHTTSPPEEEEE-SB--EEEEE-S-GGG-BPPGGG---EEEEEESSPPPPTT-

Sequence (261 aa):
MALLRFLGLVTVVVVAAACDRLEPSYHACAVACAADGACPDQYRCSDDGFCHAEDEYPVASCAPAGPDAAPPDAEVDAAPPGAAPPDAMPPDAMRIDAGPTTCDFGTATNSAAVADPALFAQVIPFAGGASLPAGTYSLEYVDGCSKYAASLWWSIHGHASGDVAWWLVGASSADRIVMLPGTVGLLPGTAGPTGDQNGFEDFAACVAANRQLAPLRYQHPGGPLGIFEADIYYPDNVSGQDGRNPRWRLVFDGPCPTTDD

Foldseek 3Di:
DDDDDDDDDDDPPPPPDDPPPCPPPPPAFDAFADPVQDDPPQWGQDPLRTTGGPPDPPDDDPDDDDDDDDDDDDDDDDDDDDDDDDDDDDPPPPPPPQAPLKDWQWKFFQQDALVHLVSQQDWGWGNNFFKFAWAKKWKAWDWFWKAPAPPWFTWQAAAQVQLFAKFKAANDPVRGDGTGQIAYHRHFCPQHVPGDTGGHNDGVVRGVVSNPDGIDMDTDNIHIITMHGNDSDRNRMHATPPSTGTMMIMMGSGGDDDPPD

Radius of gyration: 26.85 Å; Cα contacts (8 Å, |Δi|>4): 483; chains: 1; bounding box: 70×89×81 Å

pLDDT: mean 75.23, std 21.91, range [33.56, 97.88]

Solvent-accessible surface area (backbone atoms only — not comparable to full-atom values): 15892 Å² total; per-residue (Å²): 133,86,85,85,88,84,89,81,81,86,80,85,79,82,88,79,85,79,84,92,74,79,73,76,89,77,68,55,77,82,45,66,35,42,99,86,49,51,47,62,91,73,35,41,47,46,98,79,48,33,22,30,51,76,83,59,79,84,69,80,81,77,72,77,80,74,87,80,85,78,80,84,84,83,86,81,86,88,86,86,90,80,91,83,89,83,80,90,70,78,86,69,73,79,75,71,75,76,62,61,64,50,33,79,46,50,65,30,58,57,79,37,36,82,92,43,30,71,50,44,74,40,73,36,42,30,58,88,50,48,69,40,77,57,45,41,35,35,37,33,58,70,43,37,29,34,22,79,25,82,93,44,20,24,15,60,16,46,36,76,86,51,67,30,18,42,26,32,20,35,89,42,79,84,42,65,73,46,74,53,70,60,40,26,7,47,42,70,73,33,61,27,91,84,64,49,75,11,18,23,91,45,64,67,60,34,34,57,57,40,66,70,58,72,63,44,74,49,79,42,90,45,44,34,38,23,37,29,49,39,63,93,59,49,84,47,36,33,49,22,69,97,82,33,26,42,27,35,34,43,32,37,64,36,68,62,84,69,98,83,124

Nearest PDB structures (foldseek):
  5lk7-assembly1_C  TM=1.686E-01  e=6.152E-01  Slow bee paralysis virus